Protein AF-E1ZKH2-F1 (afdb_monomer_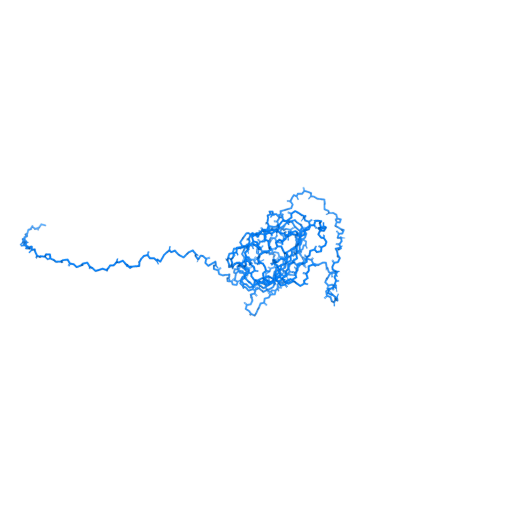lite)

pLDDT: mean 78.08, std 20.86, range [32.5, 98.69]

Radius of gyration: 28.59 Å; chains: 1; bounding box: 93×63×94 Å

Foldseek 3Di:
DDDDDDDDDDDDDDDDDDDDDDPDDPPPPPDPDPPPDFDDLVRQQVLLLVLLVLCCLLPVPLLVPWAQSDNPRPDGQCPTHQFHADPVRATATHAAADDDVVVVVVVVDDDDDDDDDPPPDDDPPDPDQRDARERDLSLQRRANHQYDAHADAGAHEYDLSQQDASGRNRHAYAHYHYAHYDDADHQHDQNHPQNHAEYHYHYVDLPHDDDLNCQLAQSRNVNHQYYEDEDDDLSNLAHHQRHAYYDPPPRPDDDDRRPSNVNRHNNHNYD

Organism: Chlorella variabilis (NCBI:txid554065)

Structure (mmCIF, N/CA/C/O backbone):
data_AF-E1ZKH2-F1
#
_entry.id   AF-E1ZKH2-F1
#
loop_
_atom_site.group_PDB
_atom_site.id
_atom_site.type_symbol
_atom_site.label_atom_id
_atom_site.label_alt_id
_atom_site.label_comp_id
_atom_site.label_asym_id
_atom_site.label_entity_id
_atom_site.label_seq_id
_atom_site.pdbx_PDB_ins_code
_atom_site.Cartn_x
_atom_site.Cartn_y
_atom_site.Cartn_z
_atom_site.occupancy
_atom_site.B_iso_or_equiv
_atom_site.auth_seq_id
_atom_site.auth_comp_id
_atom_site.auth_asym_id
_atom_site.auth_atom_id
_atom_site.pdbx_PDB_model_num
ATOM 1 N N . MET A 1 1 ? -38.130 39.704 -64.143 1.00 43.19 1 MET A N 1
ATOM 2 C CA . MET A 1 1 ? -39.319 40.563 -64.351 1.00 43.19 1 MET A CA 1
ATOM 3 C C . MET A 1 1 ? -40.575 39.700 -64.449 1.00 43.19 1 MET A C 1
ATOM 5 O O . MET A 1 1 ? -40.765 39.068 -65.475 1.00 43.19 1 MET A O 1
ATOM 9 N N . LYS A 1 2 ? -41.402 39.658 -63.398 1.00 40.09 2 LYS A N 1
ATOM 10 C CA . LYS A 1 2 ? -42.881 39.617 -63.435 1.00 40.09 2 LYS A CA 1
ATOM 11 C C . LYS A 1 2 ? -43.387 39.528 -61.992 1.00 40.09 2 LYS A C 1
ATOM 13 O O . LYS A 1 2 ? -42.845 38.777 -61.190 1.00 40.09 2 LYS A O 1
ATOM 18 N N . ARG A 1 3 ? -44.338 40.403 -61.668 1.00 44.44 3 ARG A N 1
ATOM 19 C CA . ARG A 1 3 ? -44.913 40.633 -60.339 1.00 44.44 3 ARG A CA 1
ATOM 20 C C . ARG A 1 3 ? -46.207 39.820 -60.137 1.00 44.44 3 ARG A C 1
ATOM 22 O O . ARG A 1 3 ? -46.893 39.576 -61.123 1.00 44.44 3 ARG A O 1
ATOM 29 N N . HIS A 1 4 ? -46.572 39.662 -58.852 1.00 44.41 4 HIS A N 1
ATOM 30 C CA . HIS A 1 4 ? -47.938 39.737 -58.267 1.00 44.41 4 HIS A CA 1
ATOM 31 C C . HIS A 1 4 ? -48.912 38.530 -58.422 1.00 44.41 4 HIS A C 1
ATOM 33 O O . HIS A 1 4 ? -48.715 37.717 -59.315 1.00 44.41 4 HIS A O 1
ATOM 39 N N . PRO A 1 5 ? -50.026 38.455 -57.641 1.00 64.56 5 PRO A N 1
ATOM 40 C CA . PRO A 1 5 ? -50.117 38.378 -56.163 1.00 64.56 5 PRO A CA 1
ATOM 41 C C . PRO A 1 5 ? -51.305 37.495 -55.648 1.00 64.56 5 PRO A C 1
ATOM 43 O O . PRO A 1 5 ? -52.148 37.060 -56.421 1.00 64.56 5 PRO A O 1
ATOM 46 N N . GLY A 1 6 ? -51.449 37.373 -54.318 1.00 43.22 6 GLY A N 1
ATOM 47 C CA . GLY A 1 6 ? -52.762 37.348 -53.632 1.00 43.22 6 GLY A CA 1
ATOM 48 C C . GLY A 1 6 ? -53.337 35.987 -53.207 1.00 43.22 6 GLY A C 1
ATOM 49 O O . GLY A 1 6 ? -53.580 35.125 -54.038 1.00 43.22 6 GLY A O 1
ATOM 50 N N . CYS A 1 7 ? -53.637 35.802 -51.914 1.00 51.53 7 CYS A N 1
ATOM 51 C CA . CYS A 1 7 ? -54.980 36.049 -51.364 1.00 51.53 7 CYS A CA 1
ATOM 52 C C . CYS A 1 7 ? -55.066 35.749 -49.854 1.00 51.53 7 CYS A C 1
ATOM 54 O O . CYS A 1 7 ? -54.396 34.868 -49.326 1.00 51.53 7 CYS A O 1
ATOM 56 N N . HIS A 1 8 ? -55.917 36.531 -49.191 1.00 51.75 8 HIS A N 1
ATOM 57 C CA . HIS A 1 8 ? -56.266 36.502 -47.772 1.00 51.75 8 HIS A CA 1
ATOM 58 C C . HIS A 1 8 ? -57.245 35.372 -47.413 1.00 51.75 8 HIS A C 1
ATOM 60 O O . HIS A 1 8 ? -58.033 34.944 -48.251 1.00 51.75 8 HIS A O 1
ATOM 66 N N . GLY A 1 9 ? -57.292 35.004 -46.128 1.00 49.31 9 GLY A N 1
ATOM 67 C CA . GLY A 1 9 ? -58.416 34.270 -45.541 1.00 49.31 9 GLY A CA 1
ATOM 68 C C . GLY A 1 9 ? -58.189 33.921 -44.072 1.00 49.31 9 GLY A C 1
ATOM 69 O O . GLY A 1 9 ? -57.533 32.934 -43.764 1.00 49.31 9 GLY A O 1
ATOM 70 N N . ALA A 1 10 ? -58.713 34.749 -43.171 1.00 46.94 10 ALA A N 1
ATOM 71 C CA . ALA A 1 10 ? -58.742 34.520 -41.730 1.00 46.94 10 ALA A CA 1
ATOM 72 C C . ALA A 1 10 ? -59.999 33.734 -41.327 1.00 46.94 10 ALA A C 1
ATOM 74 O O . ALA A 1 10 ? -61.068 34.031 -41.847 1.00 46.94 10 ALA A O 1
ATOM 75 N N . THR A 1 11 ? -59.899 32.848 -40.330 1.00 53.34 11 THR A N 1
ATOM 76 C CA . THR A 1 11 ? -61.012 32.549 -39.407 1.00 53.34 11 THR A CA 1
ATOM 77 C C . THR A 1 11 ? -60.491 31.964 -38.097 1.00 53.34 11 THR A C 1
ATOM 79 O O . THR A 1 11 ? -59.508 31.230 -38.070 1.00 53.34 11 THR A O 1
ATOM 82 N N . ALA A 1 12 ? -61.150 32.366 -37.015 1.00 44.97 12 ALA A N 1
ATOM 83 C CA . ALA A 1 12 ? -60.770 32.198 -35.622 1.00 44.97 12 ALA A CA 1
ATOM 84 C C . ALA A 1 12 ? -61.555 31.078 -34.910 1.00 44.97 12 ALA A C 1
ATOM 86 O O . ALA A 1 12 ? -62.544 30.579 -35.438 1.00 44.97 12 ALA A O 1
ATOM 87 N N . ALA A 1 13 ? -61.163 30.854 -33.645 1.00 41.59 13 ALA A N 1
ATOM 88 C CA . ALA A 1 13 ? -61.844 30.109 -32.573 1.00 41.59 13 ALA A CA 1
ATOM 89 C C . ALA A 1 13 ? -61.698 28.573 -32.668 1.00 41.59 13 ALA A C 1
ATOM 91 O O . ALA A 1 13 ? -61.756 28.006 -33.744 1.00 41.59 13 ALA A O 1
ATOM 92 N N . THR A 1 14 ? -61.410 27.818 -31.605 1.00 47.41 14 THR A N 1
ATOM 93 C CA . THR A 1 14 ? -61.917 27.870 -30.221 1.00 47.41 14 THR A CA 1
ATOM 94 C C . THR A 1 14 ? -60.942 27.199 -29.233 1.00 47.41 14 THR A C 1
ATOM 96 O O . THR A 1 14 ? -60.269 26.229 -29.566 1.00 47.41 14 THR A O 1
ATOM 99 N N . ARG A 1 15 ? -60.909 27.704 -27.991 1.00 48.19 15 ARG A N 1
ATOM 100 C CA . ARG A 1 15 ? -60.213 27.151 -26.809 1.00 48.19 15 ARG A CA 1
ATOM 101 C C . ARG A 1 15 ? -60.904 25.889 -26.274 1.00 48.19 15 ARG A C 1
ATOM 103 O O . ARG A 1 15 ? -62.120 25.944 -26.162 1.00 48.19 15 ARG A O 1
ATOM 110 N N . VAL A 1 16 ? -60.145 24.905 -25.767 1.00 50.31 16 VAL A N 1
ATOM 111 C CA . VAL A 1 16 ? -60.399 24.166 -24.498 1.00 50.31 16 VAL A CA 1
ATOM 112 C C . VAL A 1 16 ? -59.044 23.647 -23.954 1.00 50.31 16 VAL A C 1
ATOM 114 O O . VAL A 1 16 ? -58.229 23.189 -24.754 1.00 50.31 16 VAL A O 1
ATOM 117 N N . PRO A 1 17 ? -58.762 23.744 -22.637 1.00 54.84 17 PRO A N 1
ATOM 118 C CA . PRO A 1 17 ? -57.483 23.366 -22.035 1.00 54.84 17 PRO A CA 1
ATOM 119 C C . PRO A 1 17 ? -57.446 21.886 -21.626 1.00 54.84 17 PRO A C 1
ATOM 121 O O . PRO A 1 17 ? -58.452 21.329 -21.195 1.00 54.84 17 PRO A O 1
ATOM 124 N N . ALA A 1 18 ? -56.264 21.272 -21.668 1.00 47.31 18 ALA A N 1
ATOM 125 C CA . ALA A 1 18 ? -55.993 20.023 -20.962 1.00 47.31 18 ALA A CA 1
ATOM 126 C C . ALA A 1 18 ? -54.555 20.046 -20.438 1.00 47.31 18 ALA A C 1
ATOM 128 O O . ALA A 1 18 ? -53.587 19.879 -21.176 1.00 47.31 18 ALA A O 1
ATOM 129 N N . ALA A 1 19 ? -54.439 20.308 -19.140 1.00 49.09 19 ALA A N 1
ATOM 130 C CA . ALA A 1 19 ? -53.238 20.080 -18.365 1.00 49.09 19 ALA A CA 1
ATOM 131 C C . ALA A 1 19 ? -53.042 18.571 -18.193 1.00 49.09 19 ALA A C 1
ATOM 133 O O . ALA A 1 19 ? -53.792 17.969 -17.436 1.00 49.09 19 ALA A O 1
ATOM 134 N N . VAL A 1 20 ? -52.047 17.969 -18.848 1.00 46.06 20 VAL A N 1
ATOM 135 C CA . VAL A 1 20 ? -51.502 16.660 -18.455 1.00 46.06 20 VAL A CA 1
ATOM 136 C C . VAL A 1 20 ? -50.030 16.575 -18.870 1.00 46.06 20 VAL A C 1
ATOM 138 O O . VAL A 1 20 ? -49.710 16.550 -20.050 1.00 46.06 20 VAL A O 1
ATOM 141 N N . GLY A 1 21 ? -49.154 16.503 -17.865 1.00 47.44 21 GLY A N 1
ATOM 142 C CA . GLY A 1 21 ? -47.979 15.627 -17.855 1.00 47.44 21 GLY A CA 1
ATOM 143 C C . GLY A 1 21 ? -46.830 15.903 -18.827 1.00 47.44 21 GLY A C 1
ATOM 144 O O . GLY A 1 21 ? -46.770 15.307 -19.892 1.00 47.44 21 GLY A O 1
ATOM 145 N N . MET A 1 22 ? -45.814 16.640 -18.367 1.00 45.91 22 MET A N 1
ATOM 146 C CA . MET A 1 22 ? -44.413 16.297 -18.662 1.00 45.91 22 MET A CA 1
ATOM 147 C C . MET A 1 22 ? -43.464 16.935 -17.634 1.00 45.91 22 MET A C 1
ATOM 149 O O . MET A 1 22 ? -42.650 17.800 -17.932 1.00 45.91 22 MET A O 1
ATOM 153 N N . VAL A 1 23 ? -43.579 16.496 -16.379 1.00 51.66 23 VAL A N 1
ATOM 154 C CA . VAL A 1 23 ? -42.453 16.532 -15.436 1.00 51.66 23 VAL A CA 1
ATOM 155 C C . VAL A 1 23 ? -41.879 15.123 -15.445 1.00 51.66 23 VAL A C 1
ATOM 157 O O . VAL A 1 23 ? -42.301 14.268 -14.673 1.00 51.66 23 VAL A O 1
ATOM 160 N N . ALA A 1 24 ? -41.002 14.836 -16.403 1.00 45.56 24 ALA A N 1
ATOM 161 C CA . ALA A 1 24 ? -40.324 13.552 -16.482 1.00 45.56 24 ALA A CA 1
ATOM 162 C C . ALA A 1 24 ? -38.973 13.718 -17.192 1.00 45.56 24 ALA A C 1
ATOM 164 O O . ALA A 1 24 ? -38.914 14.142 -18.340 1.00 45.56 24 ALA A O 1
ATOM 165 N N . PHE A 1 25 ? -37.915 13.337 -16.475 1.00 47.09 25 PHE A N 1
ATOM 166 C CA . PHE A 1 25 ? -36.555 13.074 -16.954 1.00 47.09 25 PHE A CA 1
ATOM 167 C C . PHE A 1 25 ? -35.679 14.261 -17.377 1.00 47.09 25 PHE A C 1
ATOM 169 O O . PHE A 1 25 ? -35.285 14.408 -18.527 1.00 47.09 25 PHE A O 1
ATOM 176 N N . LEU A 1 26 ? -35.206 15.004 -16.373 1.00 44.59 26 LEU A N 1
ATOM 177 C CA . LEU A 1 26 ? -33.865 15.605 -16.399 1.00 44.59 26 LEU A CA 1
ATOM 178 C C . LEU A 1 26 ? -33.179 15.393 -15.036 1.00 44.59 26 LEU A C 1
ATOM 180 O O . LEU A 1 26 ? -32.789 16.319 -14.338 1.00 44.59 26 LEU A O 1
ATOM 184 N N . LEU A 1 27 ? -33.078 14.118 -14.645 1.00 46.41 27 LEU A N 1
ATOM 185 C CA . LEU A 1 27 ? -32.294 13.620 -13.507 1.00 46.41 27 LEU A CA 1
ATOM 186 C C . LEU A 1 27 ? -31.370 12.498 -14.003 1.00 46.41 27 LEU A C 1
ATOM 188 O O . LEU A 1 27 ? -31.529 11.332 -13.659 1.00 46.41 27 LEU A O 1
ATOM 192 N N . LEU A 1 28 ? -30.433 12.840 -14.887 1.00 48.91 28 LEU A N 1
ATOM 193 C CA . LEU A 1 28 ? -29.407 11.903 -15.357 1.00 48.91 28 LEU A CA 1
ATOM 194 C C . LEU A 1 28 ? -28.115 12.645 -15.721 1.00 48.91 28 LEU A C 1
ATOM 196 O O . LEU A 1 28 ? -27.610 12.551 -16.830 1.00 48.91 28 LEU A O 1
ATOM 200 N N . ALA A 1 29 ? -27.592 13.422 -14.771 1.00 47.22 29 ALA A N 1
ATOM 201 C CA . ALA A 1 29 ? -26.215 13.922 -14.816 1.00 47.22 29 ALA A CA 1
ATOM 202 C C . ALA A 1 29 ? -25.700 14.302 -13.414 1.00 47.22 29 ALA A C 1
ATOM 204 O O . ALA A 1 29 ? -25.112 15.357 -13.218 1.00 47.22 29 ALA A O 1
ATOM 205 N N . LEU A 1 30 ? -25.932 13.442 -12.420 1.00 45.53 30 LEU A N 1
ATOM 206 C CA . LEU A 1 30 ? -25.216 13.469 -11.140 1.00 45.53 30 LEU A CA 1
ATOM 207 C C . LEU A 1 30 ? -24.808 12.036 -10.790 1.00 45.53 30 LEU A C 1
ATOM 209 O O . LEU A 1 30 ? -25.302 11.439 -9.841 1.00 45.53 30 LEU A O 1
ATOM 213 N N . LEU A 1 31 ? -23.914 11.465 -11.596 1.00 42.66 31 LEU A N 1
ATOM 214 C CA . LEU A 1 31 ? -23.075 10.360 -11.146 1.00 42.66 31 LEU A CA 1
ATOM 215 C C . LEU A 1 31 ? -21.717 10.960 -10.759 1.00 42.66 31 LEU A C 1
ATOM 217 O O . LEU A 1 31 ? -20.874 11.146 -11.638 1.00 42.66 31 LEU A O 1
ATOM 221 N N . PRO A 1 32 ? -21.452 11.271 -9.476 1.00 45.12 32 PRO A N 1
ATOM 222 C CA . PRO A 1 32 ? -20.084 11.347 -8.993 1.00 45.12 32 PRO A CA 1
ATOM 223 C C . PRO A 1 32 ? -19.563 9.909 -8.931 1.00 45.12 32 PRO A C 1
ATOM 225 O O . PRO A 1 32 ? -19.600 9.236 -7.909 1.00 45.12 32 PRO A O 1
ATOM 228 N N . GLY A 1 33 ? -19.163 9.410 -10.090 1.00 43.06 33 GLY A N 1
ATOM 229 C CA . GLY A 1 33 ? -18.666 8.063 -10.276 1.00 43.06 33 GLY A CA 1
ATOM 230 C C . GLY A 1 33 ? -17.640 8.083 -11.385 1.00 43.06 33 GLY A C 1
ATOM 231 O O . GLY A 1 33 ? -17.823 7.436 -12.409 1.00 43.06 33 GLY A O 1
ATOM 232 N N . THR A 1 34 ? -16.553 8.837 -11.209 1.00 47.22 34 THR A N 1
ATOM 233 C CA . THR A 1 34 ? -15.319 8.512 -11.923 1.00 47.22 34 THR A CA 1
ATOM 234 C C . THR A 1 34 ? -14.835 7.177 -11.368 1.00 47.22 34 THR A C 1
ATOM 236 O O . THR A 1 34 ? -13.952 7.124 -10.515 1.00 47.22 34 THR A O 1
ATOM 239 N N . SER A 1 35 ? -15.455 6.083 -11.813 1.00 49.41 35 SER A N 1
ATOM 240 C CA . SER A 1 35 ? -14.850 4.763 -11.785 1.00 49.41 35 SER A CA 1
ATOM 241 C C . SER A 1 35 ? -13.544 4.913 -12.551 1.00 49.41 35 SER A C 1
ATOM 243 O O . SER A 1 35 ? -13.546 4.992 -13.779 1.00 49.41 35 SER A O 1
ATOM 245 N N . GLY A 1 36 ? -12.440 5.097 -11.826 1.00 59.00 36 GLY A N 1
ATOM 246 C CA . GLY A 1 36 ? -11.125 5.214 -12.430 1.00 59.00 36 GLY A CA 1
ATOM 247 C C . GLY A 1 36 ? -10.922 3.993 -13.312 1.00 59.00 36 GLY A C 1
ATOM 248 O O . GLY A 1 36 ? -10.908 2.874 -12.807 1.00 59.00 36 GLY A O 1
ATOM 249 N N . ALA A 1 37 ? -10.851 4.196 -14.629 1.00 72.88 37 ALA A N 1
ATOM 250 C CA . ALA A 1 37 ? -10.740 3.096 -15.577 1.00 72.88 37 ALA A CA 1
ATOM 251 C C . ALA A 1 37 ? -9.586 2.171 -15.153 1.00 72.88 37 ALA A C 1
ATOM 253 O O . ALA A 1 37 ? -8.502 2.644 -14.807 1.00 72.88 37 ALA A O 1
ATOM 254 N N . TYR A 1 38 ? -9.804 0.860 -15.126 1.00 81.44 38 TYR A N 1
ATOM 255 C CA . TYR A 1 38 ? -8.748 -0.086 -14.761 1.00 81.44 38 TYR A CA 1
ATOM 256 C C . TYR A 1 38 ? -7.605 -0.063 -15.780 1.00 81.44 38 TYR A C 1
ATOM 258 O O . TYR A 1 38 ? -7.794 0.330 -16.933 1.00 81.44 38 TYR A O 1
ATOM 266 N N . LEU A 1 39 ? -6.413 -0.491 -15.360 1.00 89.00 39 LEU A N 1
ATOM 267 C CA . LEU A 1 39 ? -5.260 -0.538 -16.253 1.00 89.00 39 LEU A CA 1
ATOM 268 C C . LEU A 1 39 ? -5.359 -1.722 -17.232 1.00 89.00 39 LEU A C 1
ATOM 270 O O . LEU A 1 39 ? -5.613 -2.874 -16.870 1.00 89.00 39 LEU A O 1
ATOM 274 N N . THR A 1 40 ? -5.119 -1.439 -18.507 1.00 94.31 40 THR A N 1
ATOM 275 C CA . THR A 1 40 ? -4.801 -2.449 -19.526 1.00 94.31 40 THR A CA 1
ATOM 276 C C . THR A 1 40 ? -3.418 -3.059 -19.266 1.00 94.31 40 THR A C 1
ATOM 278 O O . THR A 1 40 ? -2.643 -2.523 -18.481 1.00 94.31 40 THR A O 1
ATOM 281 N N . LEU A 1 41 ? -3.075 -4.169 -19.932 1.00 94.38 41 LEU A N 1
ATOM 282 C CA . LEU A 1 41 ? -1.773 -4.831 -19.733 1.00 94.38 41 LEU A CA 1
ATOM 283 C C . LEU A 1 41 ? -0.606 -3.904 -20.107 1.00 94.38 41 LEU A C 1
ATOM 285 O O . LEU A 1 41 ? 0.386 -3.818 -19.392 1.00 94.38 41 LEU A O 1
ATOM 289 N N . ALA A 1 42 ? -0.762 -3.150 -21.199 1.00 95.44 42 ALA A N 1
ATOM 290 C CA . ALA A 1 42 ? 0.218 -2.156 -21.624 1.00 95.44 42 ALA A CA 1
ATOM 291 C C . ALA A 1 42 ? 0.372 -1.022 -20.598 1.00 95.44 42 ALA A C 1
ATOM 293 O O . ALA A 1 42 ? 1.484 -0.567 -20.341 1.00 95.44 42 ALA A O 1
ATOM 294 N N . GLN A 1 43 ? -0.730 -0.586 -19.981 1.00 96.44 43 GLN A N 1
ATOM 295 C CA . GLN A 1 43 ? -0.685 0.430 -18.932 1.00 96.44 43 GLN A CA 1
ATOM 296 C C . GLN A 1 43 ? -0.044 -0.106 -17.647 1.00 96.44 43 GLN A C 1
ATOM 298 O O . GLN A 1 43 ? 0.794 0.585 -17.084 1.00 96.44 43 GLN A O 1
ATOM 303 N N . GLU A 1 44 ? -0.361 -1.329 -17.207 1.00 96.50 44 GLU A N 1
ATOM 304 C CA . GLU A 1 44 ? 0.324 -1.968 -16.070 1.00 96.50 44 GLU A CA 1
ATOM 305 C C . GLU A 1 44 ? 1.832 -2.073 -16.328 1.00 96.50 44 GLU A C 1
ATOM 307 O O . GLU A 1 44 ? 2.637 -1.723 -15.465 1.00 96.50 44 GLU A O 1
ATOM 312 N N . ALA A 1 45 ? 2.229 -2.457 -17.545 1.00 96.62 45 ALA A N 1
ATOM 313 C CA . ALA A 1 45 ? 3.635 -2.492 -17.919 1.00 96.62 45 ALA A CA 1
ATOM 314 C C . ALA A 1 45 ? 4.292 -1.106 -17.887 1.00 96.62 45 ALA A C 1
ATOM 316 O O . ALA A 1 45 ? 5.407 -0.973 -17.385 1.00 96.62 45 ALA A O 1
ATOM 317 N N . ALA A 1 46 ? 3.598 -0.061 -18.345 1.00 97.06 46 ALA A N 1
ATOM 318 C CA . ALA A 1 46 ? 4.089 1.312 -18.255 1.00 97.06 46 ALA A CA 1
ATOM 319 C C . ALA A 1 46 ? 4.277 1.769 -16.796 1.00 97.06 46 ALA A C 1
ATOM 321 O O . ALA A 1 46 ? 5.290 2.396 -16.485 1.00 97.06 46 ALA A O 1
ATOM 322 N N . VAL A 1 47 ? 3.359 1.406 -15.890 1.00 97.50 47 VAL A N 1
ATOM 323 C CA . VAL A 1 47 ? 3.490 1.681 -14.447 1.00 97.50 47 VAL A CA 1
ATOM 324 C C . VAL A 1 47 ? 4.729 1.000 -13.873 1.00 97.50 47 VAL A C 1
ATOM 326 O O . VAL A 1 47 ? 5.498 1.633 -13.151 1.00 97.50 47 VAL A O 1
ATOM 329 N N . MET A 1 48 ? 4.977 -0.256 -14.240 1.00 97.38 48 MET A N 1
ATOM 330 C CA . MET A 1 48 ? 6.169 -0.981 -13.799 1.00 97.38 48 MET A CA 1
ATOM 331 C C . MET A 1 48 ? 7.463 -0.394 -14.362 1.00 97.38 48 MET A C 1
ATOM 333 O O . MET A 1 48 ? 8.446 -0.272 -13.637 1.00 97.38 48 MET A O 1
ATOM 337 N N . ILE A 1 49 ? 7.477 0.019 -15.632 1.00 96.44 49 ILE A N 1
ATOM 338 C CA . ILE A 1 49 ? 8.635 0.690 -16.245 1.00 96.44 49 ILE A CA 1
ATOM 339 C C . ILE A 1 49 ? 8.920 2.016 -15.538 1.00 96.44 49 ILE A C 1
ATOM 341 O O . ILE A 1 49 ? 10.082 2.312 -15.251 1.00 96.44 49 ILE A O 1
ATOM 345 N N . LYS A 1 50 ? 7.875 2.780 -15.201 1.00 96.19 50 LYS A N 1
ATOM 346 C CA . LYS A 1 50 ? 8.002 4.000 -14.401 1.00 96.19 50 LYS A CA 1
ATOM 347 C C . LYS A 1 50 ? 8.581 3.693 -13.019 1.00 96.19 50 LYS A C 1
ATOM 349 O O . LYS A 1 50 ? 9.574 4.303 -12.642 1.00 96.19 50 LYS A O 1
ATOM 354 N N . LEU A 1 51 ? 8.032 2.706 -12.306 1.00 95.62 51 LEU A N 1
ATOM 355 C CA . LEU A 1 51 ? 8.546 2.280 -11.001 1.00 95.62 51 LEU A CA 1
ATOM 356 C C . LEU A 1 51 ? 10.026 1.886 -11.075 1.00 95.62 51 LEU A C 1
ATOM 358 O O . LEU A 1 51 ? 10.821 2.304 -10.241 1.00 95.62 51 LEU A O 1
ATOM 362 N N . ARG A 1 52 ? 10.413 1.116 -12.094 1.00 94.88 52 ARG A N 1
ATOM 363 C CA . ARG A 1 52 ? 11.803 0.726 -12.346 1.00 94.88 52 ARG A CA 1
ATOM 364 C C . ARG A 1 52 ? 12.714 1.939 -12.537 1.00 94.88 52 ARG A C 1
ATOM 366 O O . ARG A 1 52 ? 13.812 1.965 -11.985 1.00 94.88 52 ARG A O 1
ATOM 373 N N . HIS A 1 53 ? 12.267 2.940 -13.295 1.00 93.75 53 HIS A N 1
ATOM 374 C CA . HIS A 1 53 ? 13.009 4.185 -13.488 1.00 93.75 53 HIS A CA 1
ATOM 375 C C . HIS A 1 53 ? 13.161 4.967 -12.175 1.00 93.75 53 HIS A C 1
ATOM 377 O O . HIS A 1 53 ? 14.276 5.352 -11.824 1.00 93.75 53 HIS A O 1
ATOM 383 N N . ASP A 1 54 ? 12.072 5.120 -11.420 1.00 92.56 54 ASP A N 1
ATOM 384 C CA . ASP A 1 54 ? 12.057 5.820 -10.132 1.00 92.56 54 ASP A CA 1
ATOM 385 C C . ASP A 1 54 ? 12.996 5.126 -9.119 1.00 92.56 54 ASP A C 1
ATOM 387 O O . ASP A 1 54 ? 13.806 5.781 -8.458 1.00 92.56 54 ASP A O 1
ATOM 391 N N . LEU A 1 55 ? 12.974 3.788 -9.061 1.00 91.00 55 LEU A N 1
ATOM 392 C CA . LEU A 1 55 ? 13.885 2.982 -8.238 1.00 91.00 55 LEU A CA 1
ATOM 393 C C . LEU A 1 55 ? 15.342 3.138 -8.656 1.00 91.00 55 LEU A C 1
ATOM 395 O O . LEU A 1 55 ? 16.206 3.304 -7.798 1.00 91.00 55 LEU A O 1
ATOM 399 N N . HIS A 1 56 ? 15.627 3.087 -9.958 1.00 90.69 56 HIS A N 1
ATOM 400 C CA . HIS A 1 56 ? 16.983 3.270 -10.459 1.00 90.69 56 HIS A CA 1
ATOM 401 C C . HIS A 1 56 ? 17.514 4.667 -10.136 1.00 90.69 56 HIS A C 1
ATOM 403 O O . HIS A 1 56 ? 18.667 4.794 -9.739 1.00 90.69 56 HIS A O 1
ATOM 409 N N . SER A 1 57 ? 16.673 5.700 -10.246 1.00 89.88 57 SER A N 1
ATOM 410 C CA . SER A 1 57 ? 17.045 7.069 -9.891 1.00 89.88 57 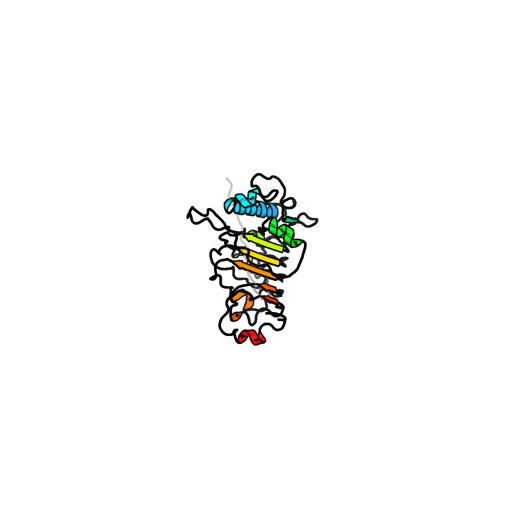SER A CA 1
ATOM 411 C C . SER A 1 57 ? 17.315 7.231 -8.394 1.00 89.88 57 SER A C 1
ATOM 413 O O . SER A 1 57 ? 18.226 7.966 -8.023 1.00 89.88 57 SER A O 1
ATOM 415 N N . ALA A 1 58 ? 16.531 6.579 -7.532 1.00 87.88 58 ALA A N 1
ATOM 416 C CA . ALA A 1 58 ? 16.690 6.694 -6.083 1.00 87.88 58 ALA A CA 1
ATOM 417 C C . ALA A 1 58 ? 17.814 5.802 -5.528 1.00 87.88 58 ALA A C 1
ATOM 419 O O . ALA A 1 58 ? 18.466 6.174 -4.552 1.00 87.88 58 ALA A O 1
ATOM 420 N N . GLN A 1 59 ? 18.025 4.616 -6.112 1.00 86.75 59 GLN A N 1
ATOM 421 C CA . GLN A 1 59 ? 18.999 3.605 -5.680 1.00 86.75 59 GLN A CA 1
ATOM 422 C C . GLN A 1 59 ? 19.585 2.832 -6.880 1.00 86.75 59 GLN A C 1
ATOM 424 O O . GLN A 1 59 ? 19.227 1.672 -7.125 1.00 86.75 59 GLN A O 1
ATOM 429 N N . PRO A 1 60 ? 20.552 3.421 -7.609 1.00 86.31 60 PRO A N 1
ATOM 430 C CA . PRO A 1 60 ? 21.141 2.793 -8.792 1.00 86.31 60 PRO A CA 1
ATOM 431 C C . PRO A 1 60 ? 21.797 1.442 -8.487 1.00 86.31 60 PRO A C 1
ATOM 433 O O . PRO A 1 60 ? 21.632 0.485 -9.244 1.00 86.31 60 PRO A O 1
ATOM 436 N N . ALA A 1 61 ? 22.501 1.348 -7.353 1.00 85.00 61 ALA A N 1
ATOM 437 C CA . ALA A 1 61 ? 23.197 0.133 -6.932 1.00 85.00 61 ALA A CA 1
ATOM 438 C C . ALA A 1 61 ? 22.234 -1.042 -6.706 1.00 85.00 61 ALA A C 1
ATOM 440 O O . ALA A 1 61 ? 22.571 -2.178 -7.028 1.00 85.00 61 ALA A O 1
ATOM 441 N N . LEU A 1 62 ? 21.028 -0.774 -6.195 1.00 78.81 62 LEU A N 1
ATOM 442 C CA . LEU A 1 62 ? 19.996 -1.793 -6.032 1.00 78.81 62 LEU A CA 1
ATOM 443 C C . LEU A 1 62 ? 19.461 -2.254 -7.388 1.00 78.81 62 LEU A C 1
ATOM 445 O O . LEU A 1 62 ? 19.469 -3.447 -7.691 1.00 78.81 62 LEU A O 1
ATOM 449 N N . ALA A 1 63 ? 19.022 -1.301 -8.212 1.00 81.81 63 ALA A N 1
ATOM 450 C CA . ALA A 1 63 ? 18.419 -1.586 -9.511 1.00 81.81 63 ALA A CA 1
ATOM 451 C C . ALA A 1 63 ? 19.372 -2.352 -10.448 1.00 81.81 63 ALA A C 1
ATOM 453 O O . ALA A 1 63 ? 18.928 -3.076 -11.334 1.00 81.81 63 ALA A O 1
ATOM 454 N N . GLN A 1 64 ? 20.689 -2.228 -10.249 1.00 85.69 64 GLN A N 1
ATOM 455 C CA . GLN A 1 64 ? 21.691 -2.991 -10.994 1.00 85.69 64 GLN A CA 1
ATOM 456 C C . GLN A 1 64 ? 21.813 -4.463 -10.572 1.00 85.69 64 GLN A C 1
ATOM 458 O O . GLN A 1 64 ? 22.245 -5.271 -11.405 1.00 85.69 64 GLN A O 1
ATOM 463 N N . LYS A 1 65 ? 21.472 -4.798 -9.317 1.00 87.25 65 LYS A N 1
ATOM 464 C CA . LYS A 1 65 ? 21.570 -6.161 -8.764 1.00 87.25 65 LYS A CA 1
ATOM 465 C C . LYS A 1 65 ? 20.325 -7.008 -9.005 1.00 87.25 65 LYS A C 1
ATOM 467 O O . LYS A 1 65 ? 20.450 -8.225 -9.028 1.00 87.25 65 LYS A O 1
ATOM 472 N N . LEU A 1 66 ? 19.165 -6.381 -9.183 1.00 87.38 66 LEU A N 1
ATOM 473 C CA . LEU A 1 66 ? 17.921 -7.087 -9.475 1.00 87.38 66 LEU A CA 1
ATOM 474 C C . LEU A 1 66 ? 17.840 -7.452 -10.967 1.00 87.38 66 LEU A C 1
ATOM 476 O O . LEU A 1 66 ? 18.052 -6.601 -11.839 1.00 87.38 66 LEU A O 1
ATOM 480 N N . VAL A 1 67 ? 17.526 -8.715 -11.268 1.00 91.50 67 VAL A N 1
ATOM 481 C CA . VAL A 1 67 ? 17.428 -9.206 -12.654 1.00 91.50 67 VAL A CA 1
ATOM 482 C C . VAL A 1 67 ? 16.286 -8.493 -13.385 1.00 91.50 67 VAL A C 1
ATOM 484 O O . VAL A 1 67 ? 15.161 -8.441 -12.896 1.00 91.50 67 VAL A O 1
ATOM 487 N N . ASP A 1 68 ? 16.596 -7.919 -14.551 1.00 92.88 68 ASP A N 1
ATOM 488 C CA . ASP A 1 68 ? 15.675 -7.168 -15.426 1.00 92.88 68 ASP A CA 1
ATOM 489 C C . ASP A 1 68 ? 15.085 -5.849 -14.884 1.00 92.88 68 ASP A C 1
ATOM 491 O O . ASP A 1 68 ? 14.290 -5.178 -15.551 1.00 92.88 68 ASP A O 1
ATOM 495 N N . TRP A 1 69 ? 15.598 -5.361 -13.752 1.00 93.25 69 TRP A N 1
ATOM 496 C CA . TRP A 1 69 ? 15.276 -4.033 -13.206 1.00 93.25 69 TRP A CA 1
ATOM 497 C C . TRP A 1 69 ? 16.159 -2.899 -13.742 1.00 93.25 69 TRP A C 1
ATOM 499 O O . TRP A 1 69 ? 16.029 -1.744 -13.333 1.00 93.25 69 TRP A O 1
ATOM 509 N N . ARG A 1 70 ? 17.042 -3.180 -14.702 1.00 90.25 70 ARG A N 1
ATOM 510 C CA . ARG A 1 70 ? 17.853 -2.136 -15.338 1.00 90.25 70 ARG A CA 1
ATOM 511 C C . ARG A 1 70 ? 16.999 -1.303 -16.302 1.00 90.25 70 ARG A C 1
ATOM 513 O O . ARG A 1 70 ? 16.169 -1.875 -17.010 1.00 90.25 70 ARG A O 1
ATOM 520 N N . PRO A 1 71 ? 17.223 0.022 -16.411 1.00 90.25 71 PRO A N 1
ATOM 521 C CA . PRO A 1 71 ? 16.447 0.879 -17.312 1.00 90.25 71 PRO A CA 1
ATOM 522 C C . PRO A 1 71 ? 16.458 0.428 -18.777 1.00 90.25 71 PRO A C 1
ATOM 524 O O . PRO A 1 71 ? 15.484 0.647 -19.490 1.00 90.25 71 PRO A O 1
ATOM 527 N N . ASN A 1 72 ? 17.542 -0.218 -19.213 1.00 89.75 72 ASN A N 1
ATOM 528 C CA . ASN A 1 72 ? 17.726 -0.718 -20.573 1.00 89.75 72 ASN A CA 1
ATOM 529 C C . ASN A 1 72 ? 17.216 -2.154 -20.796 1.00 89.75 72 ASN A C 1
ATOM 531 O O . ASN A 1 72 ? 17.342 -2.654 -21.911 1.00 89.75 72 ASN A O 1
ATOM 535 N N . SER A 1 73 ? 16.667 -2.830 -19.777 1.00 91.69 73 SER A N 1
ATOM 536 C CA . SER A 1 73 ? 16.084 -4.158 -19.982 1.00 91.69 73 SER A CA 1
ATOM 537 C C . SER A 1 73 ? 14.802 -4.050 -20.810 1.00 91.69 73 SER A C 1
ATOM 539 O O . SER A 1 73 ? 13.897 -3.262 -20.499 1.00 91.69 73 SER A O 1
ATOM 541 N N . THR A 1 74 ? 14.739 -4.873 -21.856 1.00 94.06 74 THR A N 1
ATOM 542 C CA . THR A 1 74 ? 13.590 -5.050 -22.752 1.00 94.06 74 THR A CA 1
ATOM 543 C C . THR A 1 74 ? 12.629 -6.136 -22.269 1.00 94.06 74 THR A C 1
ATOM 545 O O . THR A 1 74 ? 11.595 -6.353 -22.900 1.00 94.06 74 THR A O 1
ATOM 548 N N . ALA A 1 75 ? 12.948 -6.817 -21.162 1.00 95.12 75 ALA A N 1
ATOM 549 C CA . ALA A 1 75 ? 12.086 -7.838 -20.593 1.00 95.12 75 ALA A CA 1
ATOM 550 C C . ALA A 1 75 ? 10.739 -7.239 -20.171 1.00 95.12 75 ALA A C 1
ATOM 552 O O . ALA A 1 75 ? 10.666 -6.138 -19.613 1.00 95.12 75 ALA A O 1
ATOM 553 N N . VAL A 1 76 ? 9.666 -7.992 -20.403 1.00 95.38 76 VAL A N 1
ATOM 554 C CA . VAL A 1 76 ? 8.333 -7.650 -19.898 1.00 95.38 76 VAL A CA 1
ATOM 555 C C . VAL A 1 76 ? 8.287 -7.804 -18.370 1.00 95.38 76 VAL A C 1
ATOM 557 O O . VAL A 1 76 ? 8.984 -8.674 -17.847 1.00 95.38 76 VAL A O 1
ATOM 560 N N . PRO A 1 77 ? 7.459 -7.029 -17.640 1.00 97.00 77 PRO A N 1
ATOM 561 C CA . PRO A 1 77 ? 7.452 -7.025 -16.172 1.00 97.00 77 PRO A CA 1
ATOM 562 C C . PRO A 1 77 ? 7.322 -8.392 -15.502 1.00 97.00 77 PRO A C 1
ATOM 564 O O . PRO A 1 77 ? 7.950 -8.627 -14.480 1.00 97.00 77 PRO A O 1
ATOM 567 N N . CYS A 1 78 ? 6.561 -9.317 -16.088 1.00 96.81 78 CYS A N 1
ATOM 568 C CA . CYS A 1 78 ? 6.397 -10.668 -15.542 1.00 96.81 78 CYS A CA 1
ATOM 569 C C . CYS A 1 78 ? 7.672 -11.528 -15.581 1.00 96.81 78 CYS A C 1
ATOM 571 O O . CYS A 1 78 ? 7.691 -12.598 -14.983 1.00 96.81 78 CYS A O 1
ATOM 573 N N . GLY A 1 79 ? 8.712 -11.096 -16.299 1.00 95.00 79 GLY A N 1
ATOM 574 C CA . GLY A 1 79 ? 10.034 -11.724 -16.281 1.00 95.00 79 GLY A CA 1
ATOM 575 C C . GLY A 1 79 ? 10.996 -11.105 -15.266 1.00 95.00 79 GLY A C 1
ATOM 576 O O . GLY A 1 79 ? 12.108 -11.600 -15.123 1.00 95.00 79 GLY A O 1
ATOM 577 N N . TRP A 1 80 ? 10.609 -10.022 -14.585 1.00 95.69 80 TRP A N 1
ATOM 578 C CA . TRP A 1 80 ? 11.500 -9.317 -13.666 1.00 95.69 80 TRP A CA 1
ATOM 579 C C . TRP A 1 80 ? 11.631 -10.060 -12.339 1.00 95.69 80 TRP A C 1
ATOM 581 O O . TRP A 1 80 ? 10.672 -10.660 -11.846 1.00 95.69 80 TRP A O 1
ATOM 591 N N . GLU A 1 81 ? 12.810 -9.981 -11.714 1.00 93.38 81 GLU A N 1
ATOM 592 C CA . GLU A 1 81 ? 13.004 -10.553 -10.379 1.00 93.38 81 GLU A CA 1
ATOM 593 C C . GLU A 1 81 ? 11.977 -9.959 -9.404 1.00 93.38 81 GLU A C 1
ATOM 595 O O . GLU A 1 81 ? 11.724 -8.756 -9.418 1.00 93.38 81 GLU A O 1
ATOM 600 N N . MET A 1 82 ? 11.402 -10.786 -8.532 1.00 93.00 82 MET A N 1
ATOM 601 C CA . MET A 1 82 ? 10.429 -10.364 -7.514 1.00 93.00 82 MET A CA 1
ATOM 602 C C . MET A 1 82 ? 9.081 -9.829 -8.034 1.00 93.00 82 MET A C 1
ATOM 604 O O . MET A 1 82 ? 8.298 -9.276 -7.254 1.00 93.00 82 MET A O 1
ATOM 608 N N . VAL A 1 83 ? 8.785 -10.013 -9.321 1.00 97.00 83 VAL A N 1
ATOM 609 C CA . VAL A 1 83 ? 7.456 -9.788 -9.894 1.00 97.00 83 VAL A CA 1
ATOM 610 C C . VAL A 1 83 ? 6.821 -11.144 -10.177 1.00 97.00 83 VAL A C 1
ATOM 612 O O . VAL A 1 83 ? 7.422 -11.998 -10.821 1.00 97.00 83 VAL A O 1
ATOM 615 N N . VAL A 1 84 ? 5.597 -11.355 -9.696 1.00 98.00 84 VAL A N 1
ATOM 616 C CA . VAL A 1 84 ? 4.799 -12.543 -10.021 1.00 98.00 84 VAL A CA 1
ATOM 617 C C . VAL A 1 84 ? 3.568 -12.100 -10.782 1.00 98.00 84 VAL A C 1
ATOM 619 O O . VAL A 1 84 ? 2.912 -11.128 -10.397 1.00 98.00 84 VAL A O 1
ATOM 622 N N . CYS A 1 85 ? 3.255 -12.836 -11.842 1.00 98.19 85 CYS A N 1
ATOM 623 C CA . CYS A 1 85 ? 2.052 -12.633 -12.625 1.00 98.19 85 CYS A CA 1
ATOM 624 C C . CYS A 1 85 ? 1.140 -13.858 -12.601 1.00 98.19 85 CYS A C 1
ATOM 626 O O . CYS A 1 85 ? 1.597 -14.985 -12.404 1.00 98.19 85 CYS A O 1
ATOM 628 N N . ASP A 1 86 ? -0.148 -13.630 -12.837 1.00 97.56 86 ASP A N 1
ATOM 629 C CA . ASP A 1 86 ? -1.118 -14.682 -13.120 1.00 97.56 86 ASP A CA 1
ATOM 630 C C . ASP A 1 86 ? -0.975 -15.238 -14.555 1.00 97.56 86 ASP A C 1
ATOM 632 O O . ASP A 1 86 ? -0.111 -14.836 -15.342 1.00 97.56 86 ASP A O 1
ATOM 636 N N . THR A 1 87 ? -1.864 -16.163 -14.922 1.00 96.81 87 THR A N 1
ATOM 637 C CA . THR A 1 87 ? -1.909 -16.773 -16.263 1.00 96.81 87 THR A CA 1
ATOM 638 C C . THR A 1 87 ? -2.295 -15.794 -17.376 1.00 96.81 87 THR A C 1
ATOM 640 O O . THR A 1 87 ? -2.088 -16.090 -18.551 1.00 96.81 87 THR A O 1
ATOM 643 N N . GLN A 1 88 ? -2.834 -14.623 -17.030 1.00 96.69 88 GLN A N 1
ATOM 644 C CA . GLN A 1 88 ? -3.183 -13.533 -17.942 1.00 96.69 88 GLN A CA 1
ATOM 645 C C . GLN A 1 88 ? -2.083 -12.460 -18.010 1.00 96.69 88 GLN A C 1
ATOM 647 O O . GLN A 1 88 ? -2.316 -11.385 -18.572 1.00 96.69 88 GLN A O 1
ATOM 652 N N . LEU A 1 89 ? -0.897 -12.750 -17.457 1.00 96.81 89 LEU A N 1
ATOM 653 C CA . LEU A 1 89 ? 0.251 -11.846 -17.364 1.00 96.81 89 LEU A CA 1
ATOM 654 C C . LEU A 1 89 ? -0.029 -10.589 -16.527 1.00 96.81 89 LEU A C 1
ATOM 656 O O . LEU A 1 89 ? 0.583 -9.543 -16.736 1.00 96.81 89 LEU A O 1
ATOM 660 N N . ARG A 1 90 ? -0.960 -10.670 -15.576 1.00 97.56 90 ARG A N 1
ATOM 661 C CA . ARG A 1 90 ? -1.291 -9.583 -14.655 1.00 97.56 90 ARG A CA 1
ATOM 662 C C . ARG A 1 90 ? -0.481 -9.721 -13.394 1.00 97.56 90 ARG A C 1
ATOM 664 O O . ARG A 1 90 ? -0.405 -10.804 -12.832 1.00 97.56 90 ARG A O 1
ATOM 671 N N . ILE A 1 91 ? 0.098 -8.624 -12.939 1.00 98.25 91 ILE A N 1
ATOM 672 C CA . ILE A 1 91 ? 0.971 -8.632 -11.768 1.00 98.25 91 ILE A CA 1
ATOM 673 C C . ILE A 1 91 ? 0.121 -8.815 -10.513 1.00 98.25 91 ILE A C 1
ATOM 675 O O . ILE A 1 91 ? -0.722 -7.972 -10.203 1.00 98.25 91 ILE A O 1
ATOM 679 N N . THR A 1 92 ? 0.373 -9.906 -9.796 1.00 98.50 92 THR A N 1
ATOM 680 C CA . THR A 1 92 ? -0.331 -10.274 -8.562 1.00 98.50 92 THR A CA 1
ATOM 681 C C . THR A 1 92 ? 0.514 -10.059 -7.318 1.00 98.50 92 THR A C 1
ATOM 683 O O . THR A 1 92 ? -0.016 -9.741 -6.255 1.00 98.50 92 THR A O 1
ATOM 686 N N . ASN A 1 93 ? 1.838 -10.161 -7.434 1.00 98.44 93 ASN A N 1
ATOM 687 C CA . ASN A 1 93 ? 2.755 -9.923 -6.326 1.00 98.44 93 ASN A CA 1
ATOM 688 C C . ASN A 1 93 ? 3.961 -9.110 -6.796 1.00 98.44 93 ASN A C 1
ATOM 690 O O . ASN A 1 93 ? 4.587 -9.423 -7.810 1.00 98.44 93 ASN A O 1
ATOM 694 N N . LEU A 1 94 ? 4.285 -8.080 -6.023 1.00 97.38 94 LEU A N 1
ATOM 695 C CA . LEU A 1 94 ? 5.440 -7.222 -6.214 1.00 97.38 94 LEU A CA 1
ATOM 696 C C . LEU A 1 94 ? 6.199 -7.114 -4.887 1.00 97.38 94 LEU A C 1
ATOM 698 O O . LEU A 1 94 ? 5.714 -6.478 -3.950 1.00 97.38 94 LEU A O 1
ATOM 702 N N . ASP A 1 95 ? 7.379 -7.735 -4.805 1.00 94.19 95 ASP A N 1
ATOM 703 C CA . ASP A 1 95 ? 8.176 -7.812 -3.571 1.00 94.19 95 ASP A CA 1
ATOM 704 C C . ASP A 1 95 ? 9.558 -7.157 -3.720 1.00 94.19 95 ASP A C 1
ATOM 706 O O . ASP A 1 95 ? 10.577 -7.788 -3.962 1.00 94.19 95 ASP A O 1
ATOM 710 N N . LEU A 1 96 ? 9.605 -5.847 -3.526 1.00 90.88 96 LEU A N 1
ATOM 711 C CA . LEU A 1 96 ? 10.803 -5.014 -3.610 1.00 90.88 96 LEU A CA 1
ATOM 712 C C . LEU A 1 96 ? 11.499 -4.840 -2.262 1.00 90.88 96 LEU A C 1
ATOM 714 O O . LEU A 1 96 ? 12.034 -3.772 -1.955 1.00 90.88 96 LEU A O 1
ATOM 718 N N . ARG A 1 97 ? 11.456 -5.861 -1.408 1.00 86.44 97 ARG A N 1
ATOM 719 C CA . ARG A 1 97 ? 12.202 -5.829 -0.154 1.00 86.44 97 ARG A CA 1
ATOM 720 C C . ARG A 1 97 ? 13.650 -6.202 -0.416 1.00 86.44 97 ARG A C 1
ATOM 722 O O . ARG A 1 97 ? 13.957 -7.313 -0.854 1.00 86.44 97 ARG A O 1
ATOM 729 N N . TRP A 1 98 ? 14.541 -5.265 -0.123 1.00 71.06 98 TRP A N 1
ATOM 730 C CA . TRP A 1 98 ? 15.963 -5.528 -0.112 1.00 71.06 98 TRP A CA 1
ATOM 731 C C . TRP A 1 98 ? 16.319 -6.341 1.125 1.00 71.06 98 TRP A C 1
ATOM 733 O O . TRP A 1 98 ? 16.351 -5.840 2.244 1.00 71.06 98 TRP A O 1
ATOM 743 N N . PHE A 1 99 ? 16.577 -7.615 0.883 1.00 57.31 99 PHE A N 1
ATOM 744 C CA . PHE A 1 99 ? 17.199 -8.523 1.824 1.00 57.31 99 PHE A CA 1
ATOM 745 C C . PHE A 1 99 ? 18.625 -8.732 1.337 1.00 57.31 99 PHE A C 1
ATOM 747 O O . PHE A 1 99 ? 18.838 -8.997 0.147 1.00 57.31 99 PHE A O 1
ATOM 754 N N . SER A 1 100 ? 19.602 -8.596 2.233 1.00 47.72 100 SER A N 1
ATOM 755 C CA . SER A 1 100 ? 20.965 -9.030 1.936 1.00 47.72 100 SER A CA 1
ATOM 756 C C . SER A 1 100 ? 20.916 -10.480 1.417 1.00 47.72 100 SER A C 1
ATOM 758 O O . SER A 1 100 ? 20.034 -11.246 1.814 1.00 47.72 100 SER A O 1
ATOM 760 N N . PRO A 1 101 ? 21.823 -10.924 0.532 1.00 46.94 101 PRO A N 1
ATOM 761 C CA . PRO A 1 101 ? 21.945 -12.345 0.198 1.00 46.94 101 PRO A CA 1
ATOM 762 C C . PRO A 1 101 ? 22.024 -13.256 1.441 1.00 46.94 101 PRO A C 1
ATOM 764 O O . PRO A 1 101 ? 21.562 -14.394 1.392 1.00 46.94 101 PRO A O 1
ATOM 767 N N . GLU A 1 102 ? 22.527 -12.734 2.564 1.00 45.94 102 GLU A N 1
ATOM 768 C CA . GLU A 1 102 ? 22.570 -13.406 3.871 1.00 45.94 102 GLU A CA 1
ATOM 769 C C . GLU A 1 102 ? 21.162 -13.667 4.448 1.00 45.94 102 GLU A C 1
ATOM 771 O O . GLU A 1 102 ? 20.881 -14.748 4.964 1.00 45.94 102 GLU A O 1
ATOM 776 N N . ASP A 1 103 ? 20.217 -12.752 4.233 1.00 45.81 103 ASP A N 1
ATOM 777 C CA . ASP A 1 103 ? 18.814 -12.889 4.644 1.00 45.81 103 ASP A CA 1
ATOM 778 C C . ASP A 1 103 ? 18.030 -13.864 3.742 1.00 45.81 103 ASP A C 1
ATOM 780 O O . ASP A 1 103 ? 17.064 -14.500 4.180 1.00 45.81 103 ASP A O 1
ATOM 784 N N . LYS A 1 104 ? 18.439 -14.034 2.471 1.00 43.97 104 LYS A N 1
ATOM 785 C CA . LYS A 1 104 ? 17.865 -15.065 1.581 1.00 43.97 104 LYS A CA 1
ATOM 786 C C . LYS A 1 104 ? 18.184 -16.483 2.094 1.00 43.97 104 LYS A C 1
ATOM 788 O O . LYS A 1 104 ? 17.371 -17.383 1.884 1.00 43.97 104 LYS A O 1
ATOM 793 N N . ALA A 1 105 ? 19.302 -16.682 2.805 1.00 42.41 105 ALA A N 1
ATOM 794 C CA . ALA A 1 105 ? 19.648 -17.958 3.443 1.00 42.41 105 ALA A CA 1
ATOM 795 C C . ALA A 1 105 ? 18.825 -18.227 4.720 1.00 42.41 105 ALA A C 1
ATOM 797 O O . ALA A 1 105 ? 18.408 -19.364 4.950 1.00 42.41 105 ALA A O 1
ATOM 798 N N . ALA A 1 106 ? 18.504 -17.184 5.493 1.00 42.28 106 ALA A N 1
ATOM 799 C CA . ALA A 1 106 ? 17.681 -17.286 6.703 1.00 42.28 106 ALA A CA 1
ATOM 800 C C . ALA A 1 106 ? 16.223 -17.706 6.418 1.00 42.28 106 ALA A C 1
ATOM 802 O O . ALA A 1 106 ? 15.581 -18.349 7.243 1.00 42.28 106 ALA A O 1
ATOM 803 N N . ARG A 1 107 ? 15.702 -17.453 5.209 1.00 44.53 107 ARG A N 1
ATOM 804 C CA . ARG A 1 107 ? 14.341 -17.866 4.803 1.00 44.53 107 ARG A CA 1
ATOM 805 C C . ARG A 1 107 ? 14.152 -19.373 4.595 1.00 44.53 107 ARG A C 1
ATOM 807 O O . ARG A 1 107 ? 13.036 -19.788 4.289 1.00 44.53 107 ARG A O 1
ATOM 814 N N . ARG A 1 108 ? 15.195 -20.199 4.753 1.00 40.97 108 ARG A N 1
ATOM 815 C CA . ARG A 1 108 ? 15.040 -21.663 4.755 1.00 40.97 108 ARG A CA 1
ATOM 816 C C . ARG A 1 108 ? 14.718 -22.256 6.125 1.00 40.97 108 ARG A C 1
ATOM 818 O O . ARG A 1 108 ? 14.257 -23.389 6.140 1.00 40.97 108 ARG A O 1
ATOM 825 N N . PHE A 1 109 ? 14.864 -21.525 7.234 1.00 36.94 109 PHE A N 1
ATOM 826 C CA . PHE A 1 109 ? 14.471 -22.026 8.553 1.00 36.94 109 PHE A CA 1
ATOM 827 C C . PHE A 1 109 ? 14.017 -20.909 9.511 1.00 36.94 109 PHE A C 1
ATOM 829 O O . PHE A 1 109 ? 14.788 -20.030 9.873 1.00 36.94 109 PHE A O 1
ATOM 836 N N . SER A 1 110 ? 12.781 -21.080 9.991 1.00 33.41 110 SER A N 1
ATOM 837 C CA . SER A 1 110 ? 12.178 -20.590 11.242 1.00 33.41 110 SER A CA 1
ATOM 838 C C . SER A 1 110 ? 11.344 -19.295 11.293 1.00 33.41 110 SER A C 1
ATOM 840 O O . SER A 1 110 ? 11.616 -18.334 10.577 1.00 33.41 110 SER A O 1
ATOM 842 N N . PRO A 1 111 ? 10.309 -19.277 12.174 1.00 38.78 111 PRO A N 1
ATOM 843 C CA . PRO A 1 111 ? 9.235 -18.284 12.238 1.00 38.78 111 PRO A CA 1
ATOM 844 C C . PRO A 1 111 ? 9.387 -17.284 13.403 1.00 38.78 111 PRO A C 1
ATOM 846 O O . PRO A 1 111 ? 8.420 -16.630 13.776 1.00 38.78 111 PRO A O 1
ATOM 849 N N . THR A 1 112 ? 10.567 -17.151 14.011 1.00 37.16 112 THR A N 1
ATOM 850 C CA . THR A 1 112 ? 10.746 -16.342 15.226 1.00 37.16 112 THR A CA 1
ATOM 851 C C . THR A 1 112 ? 11.974 -15.441 15.152 1.00 37.16 112 THR A C 1
ATOM 853 O O . THR A 1 112 ? 13.092 -15.907 14.959 1.00 37.16 112 THR A O 1
ATOM 856 N N . GLY A 1 113 ? 11.746 -14.141 15.369 1.00 38.50 113 GLY A N 1
ATOM 857 C CA . GLY A 1 113 ? 12.753 -13.185 15.835 1.00 38.50 113 GLY A CA 1
ATOM 858 C C . GLY A 1 113 ? 13.722 -12.658 14.778 1.00 38.50 113 GLY A C 1
ATOM 859 O O . GLY A 1 113 ? 14.889 -13.043 14.743 1.00 38.50 113 GLY A O 1
ATOM 860 N N . MET A 1 114 ? 13.272 -11.703 13.965 1.00 36.03 114 MET A N 1
ATOM 861 C CA . MET A 1 114 ? 14.162 -10.870 13.156 1.00 36.03 114 MET A CA 1
ATOM 862 C C . MET A 1 114 ? 14.814 -9.824 14.081 1.00 36.03 114 MET A C 1
ATOM 864 O O . MET A 1 114 ? 14.187 -8.830 14.425 1.00 36.03 114 MET A O 1
ATOM 868 N N . ARG A 1 115 ? 16.056 -10.062 14.534 1.00 32.50 115 ARG A N 1
ATOM 869 C CA . ARG A 1 115 ? 16.868 -9.029 15.214 1.00 32.50 115 ARG A CA 1
ATOM 870 C C . ARG A 1 115 ? 17.318 -7.981 14.185 1.00 32.50 115 ARG A C 1
ATOM 872 O O . ARG A 1 115 ? 17.678 -8.373 13.073 1.00 32.50 115 ARG A O 1
ATOM 879 N N . PRO A 1 116 ? 17.391 -6.684 14.531 1.00 34.53 116 PRO A N 1
ATOM 880 C CA . PRO A 1 116 ? 17.947 -5.686 13.632 1.00 34.53 116 PRO A CA 1
ATOM 881 C C . PRO A 1 116 ? 19.463 -5.890 13.531 1.00 34.53 116 PRO A C 1
ATOM 883 O O . PRO A 1 116 ? 20.204 -5.644 14.484 1.00 34.53 116 PRO A O 1
ATOM 886 N N . VAL A 1 117 ? 19.935 -6.354 12.373 1.00 36.94 117 VAL A N 1
ATOM 887 C CA . VAL A 1 117 ? 21.356 -6.295 12.022 1.00 36.94 117 VAL A CA 1
ATOM 888 C C . VAL A 1 117 ? 21.649 -4.854 11.620 1.00 36.94 117 VAL A C 1
ATOM 890 O O . VAL A 1 117 ? 21.185 -4.368 10.589 1.00 36.94 117 VAL A O 1
ATOM 893 N N . VAL A 1 118 ? 22.394 -4.154 12.472 1.00 34.81 118 VAL A N 1
ATOM 894 C CA . VAL A 1 118 ? 22.968 -2.844 12.163 1.00 34.81 118 VAL A CA 1
ATOM 895 C C . VAL A 1 118 ? 23.945 -3.048 11.008 1.00 34.81 118 VAL A C 1
ATOM 897 O O . VAL A 1 118 ? 25.045 -3.559 11.194 1.00 34.81 118 VAL A O 1
ATOM 900 N N . ALA A 1 119 ? 23.510 -2.708 9.795 1.00 38.72 119 ALA A N 1
ATOM 901 C CA . ALA A 1 119 ? 24.376 -2.687 8.630 1.00 38.72 119 ALA A CA 1
ATOM 902 C C . ALA A 1 119 ? 25.369 -1.531 8.783 1.00 38.72 119 ALA A C 1
ATOM 904 O O . ALA A 1 119 ? 24.995 -0.359 8.708 1.00 38.72 119 ALA A O 1
ATOM 905 N N . ASP A 1 120 ? 26.632 -1.885 8.992 1.00 34.47 120 ASP A N 1
ATOM 906 C CA . ASP A 1 120 ? 27.770 -0.976 9.013 1.00 34.47 120 ASP A CA 1
ATOM 907 C C . ASP A 1 120 ? 27.977 -0.414 7.590 1.00 34.47 120 ASP A C 1
ATOM 909 O O . ASP A 1 120 ? 28.681 -0.976 6.751 1.00 34.47 120 ASP A O 1
ATOM 913 N N . SER A 1 121 ? 27.254 0.660 7.255 1.00 40.56 121 SER A N 1
ATOM 914 C CA . SER A 1 121 ? 27.427 1.394 5.996 1.00 40.56 121 SER A CA 1
ATOM 915 C C . SER A 1 121 ? 28.564 2.397 6.147 1.00 40.56 121 SER A C 1
ATOM 917 O O . SER A 1 121 ? 28.349 3.590 6.360 1.00 40.56 121 SER A O 1
ATOM 919 N N . GLY A 1 122 ? 29.793 1.901 6.009 1.00 39.06 122 GLY A N 1
ATOM 920 C CA . GLY A 1 122 ? 30.944 2.741 5.709 1.00 39.06 122 GLY A CA 1
ATOM 921 C C . GLY A 1 122 ? 30.726 3.479 4.382 1.00 39.06 122 GLY A C 1
ATOM 922 O O . GLY A 1 122 ? 30.411 2.858 3.369 1.00 39.06 122 GLY A O 1
ATOM 923 N N . ASN A 1 123 ? 30.926 4.800 4.410 1.00 40.03 123 ASN A N 1
ATOM 924 C CA . ASN A 1 123 ? 30.811 5.781 3.318 1.00 40.03 123 ASN A CA 1
ATOM 925 C C . ASN A 1 123 ? 29.400 6.278 2.950 1.00 40.03 123 ASN A C 1
ATOM 927 O O . ASN A 1 123 ? 28.944 6.130 1.818 1.00 40.03 123 ASN A O 1
ATOM 931 N N . ALA A 1 124 ? 28.775 7.029 3.860 1.00 41.44 124 ALA A N 1
ATOM 932 C CA . ALA A 1 124 ? 27.748 8.020 3.521 1.00 41.44 124 ALA A CA 1
ATOM 933 C C . ALA A 1 124 ? 28.299 9.450 3.688 1.00 41.44 124 ALA A C 1
ATOM 935 O O . ALA A 1 124 ? 27.852 10.219 4.535 1.00 41.44 124 ALA A O 1
ATOM 936 N N . SER A 1 125 ? 29.289 9.804 2.867 1.00 42.19 125 SER A N 1
ATOM 937 C CA . SER A 1 125 ? 29.838 11.162 2.778 1.00 42.19 125 SER A CA 1
ATOM 938 C C . SER A 1 125 ? 29.422 11.804 1.456 1.00 42.19 125 SER A C 1
ATOM 940 O O . SER A 1 125 ? 30.184 11.790 0.498 1.00 42.19 125 SER A O 1
ATOM 942 N N . ALA A 1 126 ? 28.200 12.339 1.406 1.00 39.16 126 ALA A N 1
ATOM 943 C CA . ALA A 1 126 ? 27.814 13.472 0.557 1.00 39.16 126 ALA A CA 1
ATOM 944 C C . ALA A 1 126 ? 26.385 13.895 0.925 1.00 39.16 126 ALA A C 1
ATOM 946 O O . ALA A 1 126 ? 25.400 13.353 0.426 1.00 39.16 126 ALA A O 1
ATOM 947 N N . ALA A 1 127 ? 26.281 14.873 1.824 1.00 41.69 127 ALA A N 1
ATOM 948 C CA . ALA A 1 127 ? 25.045 15.565 2.154 1.00 41.69 127 ALA A CA 1
ATOM 949 C C . ALA A 1 127 ? 24.592 16.441 0.969 1.00 41.69 127 ALA A C 1
ATOM 951 O O . ALA A 1 127 ? 24.767 17.655 0.958 1.00 41.69 127 ALA A O 1
ATOM 952 N N . GLY A 1 128 ? 24.015 15.805 -0.044 1.00 46.78 128 GLY A N 1
ATOM 953 C CA . GLY A 1 128 ? 22.921 16.372 -0.819 1.00 46.78 128 GLY A CA 1
ATOM 954 C C . GLY A 1 128 ? 21.654 15.655 -0.370 1.00 46.78 128 GLY A C 1
ATOM 955 O O . GLY A 1 128 ? 21.675 14.438 -0.205 1.00 46.78 128 GLY A O 1
ATOM 956 N N . SER A 1 129 ? 20.566 16.379 -0.112 1.00 60.62 129 SER A N 1
ATOM 957 C CA . SER A 1 129 ? 19.269 15.772 0.206 1.00 60.62 129 SER A CA 1
ATOM 958 C C . SER A 1 129 ? 18.858 14.851 -0.943 1.00 60.62 129 SER A C 1
ATOM 960 O O . SER A 1 129 ? 18.339 15.330 -1.949 1.00 60.62 129 SER A O 1
ATOM 962 N N . ALA A 1 130 ? 19.132 13.548 -0.827 1.00 66.81 130 ALA A N 1
ATOM 963 C CA . ALA A 1 130 ? 18.744 12.586 -1.846 1.00 66.81 130 ALA A CA 1
ATOM 964 C C . ALA A 1 130 ? 17.232 12.728 -2.092 1.00 66.81 130 ALA A C 1
ATOM 966 O O . ALA A 1 130 ? 16.467 12.797 -1.117 1.00 66.81 130 ALA A O 1
ATOM 967 N N . PRO A 1 131 ? 16.792 12.837 -3.358 1.00 78.94 131 PRO A N 1
ATOM 968 C CA . PRO A 1 131 ? 15.380 12.981 -3.662 1.00 78.94 131 PRO A CA 1
ATOM 969 C C . PRO A 1 131 ? 14.631 11.771 -3.113 1.00 78.94 131 PRO A C 1
ATOM 971 O O . PRO A 1 131 ? 15.118 10.640 -3.164 1.00 78.94 131 PRO A O 1
ATOM 974 N N . ALA A 1 132 ? 13.448 12.010 -2.558 1.00 87.19 132 ALA A N 1
ATOM 975 C CA . ALA A 1 132 ? 12.621 10.914 -2.098 1.00 87.19 132 ALA A CA 1
ATOM 976 C C . ALA A 1 132 ? 12.173 10.057 -3.284 1.00 87.19 132 ALA A C 1
ATOM 978 O O . ALA A 1 132 ? 11.815 10.573 -4.349 1.00 87.19 132 ALA A O 1
ATOM 979 N N . LEU A 1 133 ? 12.128 8.747 -3.069 1.00 92.50 133 LEU A N 1
ATOM 980 C CA . LEU A 1 133 ? 11.468 7.837 -3.982 1.00 92.50 133 LEU A CA 1
ATOM 981 C C . LEU A 1 133 ? 9.959 8.071 -3.890 1.00 92.50 133 LEU A C 1
ATOM 983 O O . LEU A 1 133 ? 9.346 7.830 -2.849 1.00 92.50 133 LEU A O 1
ATOM 987 N N . ARG A 1 134 ? 9.356 8.522 -4.989 1.00 93.38 134 ARG A N 1
ATOM 988 C CA . ARG A 1 134 ? 7.903 8.648 -5.119 1.00 93.38 134 ARG A CA 1
ATOM 989 C C . ARG A 1 134 ? 7.365 7.386 -5.780 1.00 93.38 134 ARG A C 1
ATOM 991 O O . ARG A 1 134 ? 7.657 7.145 -6.949 1.00 93.38 134 ARG A O 1
ATOM 998 N N . LEU A 1 135 ? 6.598 6.578 -5.049 1.00 94.56 135 LEU A N 1
ATOM 999 C CA . LEU A 1 135 ? 5.957 5.409 -5.659 1.00 94.56 135 LEU A CA 1
ATOM 1000 C C . LEU A 1 135 ? 4.880 5.868 -6.659 1.00 94.56 135 LEU A C 1
ATOM 1002 O O . LEU A 1 135 ? 4.232 6.884 -6.412 1.00 94.56 135 LEU A O 1
ATOM 1006 N N . PRO A 1 136 ? 4.664 5.169 -7.788 1.00 96.38 136 PRO A N 1
ATOM 1007 C CA . PRO A 1 136 ? 3.646 5.583 -8.748 1.00 96.38 136 PRO A CA 1
ATOM 1008 C C . PRO A 1 136 ? 2.225 5.544 -8.150 1.00 96.38 136 PRO A C 1
ATOM 1010 O O . PRO A 1 136 ? 1.832 4.516 -7.582 1.00 96.38 136 PRO A O 1
ATOM 1013 N N . PRO A 1 137 ? 1.418 6.615 -8.291 1.00 97.00 137 PRO A N 1
ATOM 1014 C CA . PRO A 1 137 ? 0.016 6.600 -7.868 1.00 97.00 137 PRO A CA 1
ATOM 1015 C C . PRO A 1 137 ? -0.802 5.545 -8.620 1.00 97.00 137 PRO A C 1
ATOM 1017 O O . PRO A 1 137 ? -1.731 4.966 -8.065 1.00 97.00 137 PRO A O 1
ATOM 1020 N N . GLU A 1 138 ? -0.429 5.226 -9.860 1.00 97.44 138 GLU A N 1
ATOM 1021 C CA . GLU A 1 138 ? -1.131 4.266 -10.708 1.00 97.44 138 GLU A CA 1
ATOM 1022 C C . GLU A 1 138 ? -1.039 2.820 -10.207 1.00 97.44 138 GLU A C 1
ATOM 1024 O O . GLU A 1 138 ? -1.875 2.008 -10.601 1.00 97.44 138 GLU A O 1
ATOM 1029 N N . LEU A 1 139 ? -0.101 2.498 -9.301 1.00 97.25 139 LEU A N 1
ATOM 1030 C CA . LEU A 1 139 ? -0.078 1.198 -8.614 1.00 97.25 139 LEU A CA 1
ATOM 1031 C C . LEU A 1 139 ? -1.428 0.907 -7.938 1.00 97.25 139 LEU A C 1
ATOM 1033 O O . LEU A 1 139 ? -1.905 -0.224 -7.985 1.00 97.25 139 LEU A O 1
ATOM 1037 N N . ALA A 1 140 ? -2.105 1.940 -7.424 1.00 97.31 140 ALA A N 1
ATOM 1038 C CA . ALA A 1 140 ? -3.434 1.833 -6.827 1.00 97.31 140 ALA A CA 1
ATOM 1039 C C . ALA A 1 140 ? -4.518 1.328 -7.795 1.00 97.31 140 ALA A C 1
ATOM 1041 O O . ALA A 1 140 ? -5.581 0.903 -7.358 1.00 97.31 140 ALA A O 1
ATOM 1042 N N . ARG A 1 141 ? -4.285 1.363 -9.112 1.00 96.88 141 ARG A N 1
ATOM 1043 C CA . ARG A 1 141 ? -5.237 0.898 -10.138 1.00 96.88 141 ARG A CA 1
ATOM 1044 C C . ARG A 1 141 ? -4.924 -0.511 -10.648 1.00 96.88 141 ARG A C 1
ATOM 1046 O O . ARG A 1 141 ? -5.627 -1.000 -11.537 1.00 96.88 141 ARG A O 1
ATOM 1053 N N . MET A 1 142 ? -3.890 -1.166 -10.113 1.00 96.88 142 MET A N 1
ATOM 1054 C CA . MET A 1 142 ? -3.530 -2.541 -10.463 1.00 96.88 142 MET A CA 1
ATOM 1055 C C . MET A 1 142 ? -4.512 -3.511 -9.819 1.00 96.88 142 MET A C 1
ATOM 1057 O O . MET A 1 142 ? -4.403 -3.871 -8.649 1.00 96.88 142 MET A O 1
ATOM 1061 N N . ARG A 1 143 ? -5.510 -3.919 -10.601 1.00 95.31 143 ARG A N 1
ATOM 1062 C CA . ARG A 1 143 ? -6.672 -4.645 -10.081 1.00 95.31 143 ARG A CA 1
ATOM 1063 C C . ARG A 1 143 ? -6.363 -6.045 -9.565 1.00 95.31 143 ARG A C 1
ATOM 1065 O O . ARG A 1 143 ? -7.159 -6.592 -8.823 1.00 95.31 143 ARG A O 1
ATOM 1072 N N . HIS A 1 144 ? -5.253 -6.616 -10.009 1.00 97.94 144 HIS A N 1
ATOM 1073 C CA . HIS A 1 144 ? -4.852 -7.980 -9.685 1.00 97.94 144 HIS A CA 1
ATOM 1074 C C . HIS A 1 144 ? -3.757 -8.029 -8.627 1.00 97.94 144 HIS A C 1
ATOM 1076 O O . HIS A 1 144 ? -3.389 -9.115 -8.206 1.00 97.94 144 HIS A O 1
ATOM 1082 N N . LEU A 1 145 ? -3.247 -6.876 -8.184 1.00 98.50 145 LEU A N 1
ATOM 1083 C CA . LEU A 1 145 ? -2.175 -6.827 -7.203 1.00 98.50 145 LEU A CA 1
ATOM 1084 C C . LEU A 1 145 ? -2.712 -7.237 -5.827 1.00 98.50 145 LEU A C 1
ATOM 1086 O O . LEU A 1 145 ? -3.434 -6.479 -5.184 1.00 98.50 145 LEU A O 1
ATOM 1090 N N . GLU A 1 146 ? -2.333 -8.430 -5.384 1.00 98.69 146 GLU A N 1
ATOM 1091 C CA . GLU A 1 146 ? -2.712 -9.025 -4.101 1.00 98.69 146 GLU A CA 1
ATOM 1092 C C . GLU A 1 146 ? -1.684 -8.725 -3.012 1.00 98.69 146 GLU A C 1
ATOM 1094 O O . GLU A 1 146 ? -2.032 -8.531 -1.845 1.00 98.69 146 GLU A O 1
ATOM 1099 N N . LYS A 1 147 ? -0.404 -8.654 -3.385 1.00 98.38 147 LYS A N 1
ATOM 1100 C CA . LYS A 1 147 ? 0.689 -8.394 -2.451 1.00 98.38 147 LYS A CA 1
ATOM 1101 C C . LYS A 1 147 ? 1.618 -7.314 -2.973 1.00 98.38 147 LYS A C 1
ATOM 1103 O O . LYS A 1 147 ? 2.216 -7.447 -4.037 1.00 98.38 147 LYS A O 1
ATOM 1108 N N . PHE A 1 148 ? 1.795 -6.280 -2.160 1.00 98.00 148 PHE A N 1
ATOM 1109 C CA . PHE A 1 148 ? 2.801 -5.254 -2.375 1.00 98.00 148 PHE A CA 1
ATOM 1110 C C . PHE A 1 148 ? 3.732 -5.195 -1.171 1.00 98.00 148 PHE A C 1
ATOM 1112 O O . PHE A 1 148 ? 3.314 -4.965 -0.033 1.00 98.00 148 PHE A O 1
ATOM 1119 N N . SER A 1 149 ? 5.011 -5.446 -1.413 1.00 96.00 149 SER A N 1
ATOM 1120 C CA . SER A 1 149 ? 6.065 -5.331 -0.418 1.00 96.00 149 SER A CA 1
ATOM 1121 C C . SER A 1 149 ? 7.166 -4.431 -0.959 1.00 96.00 149 SER A C 1
ATOM 1123 O O . SER A 1 149 ? 7.671 -4.642 -2.052 1.00 96.00 149 SER A O 1
ATOM 1125 N N . PHE A 1 150 ? 7.544 -3.424 -0.190 1.00 93.12 150 PHE A N 1
ATOM 1126 C CA . PHE A 1 150 ? 8.624 -2.499 -0.495 1.00 93.12 150 PHE A CA 1
ATOM 1127 C C . PHE A 1 150 ? 9.525 -2.400 0.731 1.00 93.12 150 PHE A C 1
ATOM 1129 O O . PHE A 1 150 ? 9.012 -2.308 1.848 1.00 93.12 150 PHE A O 1
ATOM 1136 N N . GLY A 1 151 ? 10.845 -2.447 0.553 1.00 90.25 151 GLY A N 1
ATOM 1137 C CA . GLY A 1 151 ? 11.765 -2.371 1.685 1.00 90.25 151 GLY A CA 1
ATOM 1138 C C . GLY A 1 151 ? 13.142 -1.855 1.321 1.00 90.25 151 GLY A C 1
ATOM 1139 O O . GLY A 1 151 ? 13.950 -2.613 0.794 1.00 90.25 151 GLY A O 1
ATOM 1140 N N . MET A 1 152 ? 13.407 -0.575 1.593 1.00 86.94 152 MET A N 1
ATOM 1141 C CA . MET A 1 152 ? 14.662 0.098 1.238 1.00 86.94 152 MET A CA 1
ATOM 1142 C C . MET A 1 152 ? 14.995 1.223 2.227 1.00 86.94 152 MET A C 1
ATOM 1144 O O . MET A 1 152 ? 14.105 1.890 2.746 1.00 86.94 152 MET A O 1
ATOM 1148 N N . THR A 1 153 ? 16.280 1.517 2.431 1.00 86.50 153 THR A N 1
ATOM 1149 C CA . THR A 1 153 ? 16.765 2.602 3.309 1.00 86.50 153 THR A CA 1
ATOM 1150 C C . THR A 1 153 ? 16.714 3.981 2.631 1.00 86.50 153 THR A C 1
ATOM 1152 O O . THR A 1 153 ? 17.663 4.759 2.674 1.00 86.50 153 THR A O 1
ATOM 1155 N N . VAL A 1 154 ? 15.589 4.302 1.986 1.00 87.38 154 VAL A N 1
ATOM 1156 C CA . VAL A 1 154 ? 15.376 5.565 1.257 1.00 87.38 154 VAL A CA 1
ATOM 1157 C C . VAL A 1 154 ? 14.349 6.456 1.937 1.00 87.38 154 VAL A C 1
ATOM 1159 O O . VAL A 1 154 ? 13.500 5.985 2.697 1.00 87.38 154 VAL A O 1
ATOM 1162 N N . ARG A 1 155 ? 14.390 7.755 1.627 1.00 90.75 155 ARG A N 1
ATO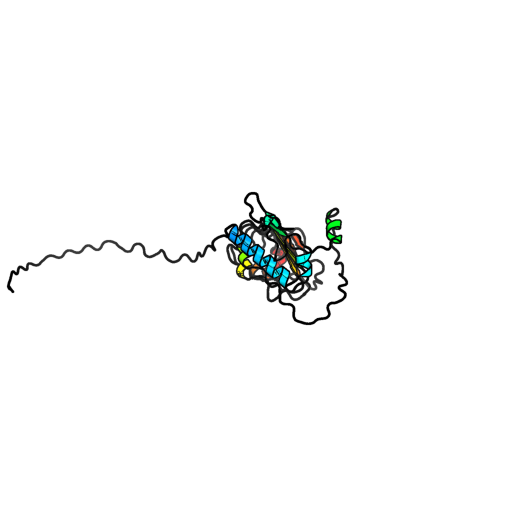M 1163 C CA . ARG A 1 155 ? 13.246 8.631 1.875 1.00 90.75 155 ARG A CA 1
ATOM 1164 C C . ARG A 1 155 ? 12.133 8.265 0.889 1.00 90.75 155 ARG A C 1
ATOM 1166 O O . ARG A 1 155 ? 12.396 8.196 -0.309 1.00 90.75 155 ARG A O 1
ATOM 1173 N N . LEU A 1 156 ? 10.928 8.007 1.380 1.00 91.50 156 LEU A N 1
ATOM 1174 C CA . LEU A 1 156 ? 9.806 7.485 0.601 1.00 91.50 156 LEU A CA 1
ATOM 1175 C C . LEU A 1 156 ? 8.621 8.446 0.657 1.00 91.50 156 LEU A C 1
ATOM 1177 O O . LEU A 1 156 ? 8.248 8.867 1.745 1.00 91.50 156 LEU A O 1
ATOM 1181 N N . ALA A 1 157 ? 7.984 8.729 -0.474 1.00 92.56 157 ALA A N 1
ATOM 1182 C CA . ALA A 1 157 ? 6.691 9.405 -0.515 1.00 92.56 157 ALA A CA 1
ATOM 1183 C C . ALA A 1 157 ? 5.615 8.424 -0.994 1.00 92.56 157 ALA A C 1
ATOM 1185 O O . ALA A 1 157 ? 5.738 7.838 -2.077 1.00 92.56 157 ALA A O 1
ATOM 1186 N N . LEU A 1 158 ? 4.564 8.252 -0.190 1.00 94.06 158 LEU A N 1
ATOM 1187 C CA . LEU A 1 158 ? 3.405 7.436 -0.550 1.00 94.06 158 LEU A CA 1
ATOM 1188 C C . LEU A 1 158 ? 2.321 8.317 -1.197 1.00 94.06 158 LEU A C 1
ATOM 1190 O O . LEU A 1 158 ? 1.966 9.342 -0.615 1.00 94.06 158 LEU A O 1
ATOM 1194 N N . PRO A 1 159 ? 1.780 7.948 -2.372 1.00 95.75 159 PRO A N 1
ATOM 1195 C CA . PRO A 1 159 ? 0.753 8.743 -3.043 1.00 95.75 159 PRO A CA 1
ATOM 1196 C C . PRO A 1 159 ? -0.571 8.777 -2.279 1.00 95.75 159 PRO A C 1
ATOM 1198 O O . PRO A 1 159 ? -1.010 7.770 -1.724 1.00 95.75 159 PRO A O 1
ATOM 1201 N N . SER A 1 160 ? -1.262 9.917 -2.318 1.00 95.69 160 SER A N 1
ATOM 1202 C CA . SER A 1 160 ? -2.593 10.072 -1.707 1.00 95.69 160 SER A CA 1
ATOM 1203 C C . SER A 1 160 ? -3.680 9.238 -2.403 1.00 95.69 160 SER A C 1
ATOM 1205 O O . SER A 1 160 ? -4.682 8.855 -1.797 1.00 95.69 160 SER A O 1
ATOM 1207 N N . GLU A 1 161 ? -3.452 8.906 -3.673 1.00 97.00 161 GLU A N 1
ATOM 1208 C CA . GLU A 1 161 ? -4.291 8.087 -4.545 1.00 97.00 161 GLU A CA 1
ATOM 1209 C C . GLU A 1 161 ? -4.455 6.667 -4.001 1.00 97.00 161 GLU A C 1
ATOM 1211 O O . GLU A 1 161 ? -5.479 6.026 -4.230 1.00 97.00 161 GLU A O 1
ATOM 1216 N N . TRP A 1 162 ? -3.475 6.190 -3.231 1.00 96.69 162 TRP A N 1
ATOM 1217 C CA . TRP A 1 162 ? -3.508 4.873 -2.607 1.00 96.69 162 TRP A CA 1
ATOM 1218 C C . TRP A 1 162 ? -4.631 4.737 -1.579 1.00 96.69 162 TRP A C 1
ATOM 1220 O O . TRP A 1 162 ? -5.106 3.629 -1.357 1.00 96.69 162 TRP A O 1
ATOM 1230 N N . GLY A 1 163 ? -5.095 5.842 -0.994 1.00 96.38 163 GLY A N 1
ATOM 1231 C CA . GLY A 1 163 ? -6.197 5.862 -0.036 1.00 96.38 163 GLY A CA 1
ATOM 1232 C C . GLY A 1 163 ? -7.550 6.281 -0.618 1.00 96.38 163 GLY A C 1
ATOM 1233 O O . GLY A 1 163 ? -8.494 6.489 0.143 1.00 96.38 163 GLY A O 1
ATOM 1234 N N . GLN A 1 164 ? -7.673 6.446 -1.940 1.00 96.62 164 GLN A N 1
ATOM 1235 C CA . GLN A 1 164 ? -8.941 6.839 -2.567 1.00 96.62 164 GLN A CA 1
ATOM 1236 C C . GLN A 1 164 ? -9.872 5.638 -2.805 1.00 96.62 164 GLN A C 1
ATOM 1238 O O . GLN A 1 164 ? -9.390 4.526 -3.009 1.00 96.62 164 GLN A O 1
ATOM 1243 N N . PRO A 1 165 ? -11.205 5.833 -2.828 1.00 96.38 165 PRO A N 1
ATOM 1244 C CA . PRO A 1 165 ? -12.147 4.744 -3.081 1.00 96.38 165 PRO A CA 1
ATOM 1245 C C . PRO A 1 165 ? -11.834 3.993 -4.382 1.00 96.38 165 PRO A C 1
ATOM 1247 O O . PRO A 1 165 ? -11.569 4.605 -5.417 1.00 96.38 165 PRO A O 1
ATOM 1250 N N . GLY A 1 166 ? -11.874 2.661 -4.332 1.00 94.94 166 GLY A N 1
ATOM 1251 C CA . GLY A 1 166 ? -11.519 1.796 -5.458 1.00 94.94 166 GLY A CA 1
ATOM 1252 C C . GLY A 1 166 ? -10.015 1.583 -5.660 1.00 94.94 166 GLY A C 1
ATOM 1253 O O . GLY A 1 166 ? -9.645 0.851 -6.580 1.00 94.94 166 GLY A O 1
ATOM 1254 N N . SER A 1 167 ? -9.149 2.173 -4.826 1.00 96.88 167 SER A N 1
ATOM 1255 C CA . SER A 1 167 ? -7.725 1.843 -4.820 1.00 96.88 167 SER A CA 1
ATOM 1256 C C . SER A 1 167 ? -7.506 0.396 -4.380 1.00 96.88 167 SER A C 1
ATOM 1258 O O . SER A 1 167 ? -8.146 -0.092 -3.444 1.00 96.88 167 SER A O 1
ATOM 1260 N N . PHE A 1 168 ? -6.572 -0.276 -5.055 1.00 97.31 168 PHE A N 1
ATOM 1261 C CA . PHE A 1 168 ? -6.068 -1.601 -4.706 1.00 97.31 168 PHE A CA 1
ATOM 1262 C C . PHE A 1 168 ? -7.189 -2.622 -4.441 1.00 97.31 168 PHE A C 1
ATOM 1264 O O . PHE A 1 168 ? -7.304 -3.154 -3.335 1.00 97.31 168 PHE A O 1
ATOM 1271 N N . PRO A 1 169 ? -8.040 -2.909 -5.443 1.00 96.56 169 PRO A N 1
ATOM 1272 C CA . PRO A 1 169 ? -9.276 -3.660 -5.228 1.00 96.56 169 PRO A CA 1
ATOM 1273 C C . PRO A 1 169 ? -9.046 -5.116 -4.792 1.00 96.56 169 PRO A C 1
ATOM 1275 O O . PRO A 1 169 ? -9.931 -5.687 -4.161 1.00 96.56 169 PRO A O 1
ATOM 1278 N N . SER A 1 170 ? -7.872 -5.687 -5.085 1.00 98.19 170 SER A N 1
ATOM 1279 C CA . SER A 1 170 ? -7.501 -7.056 -4.699 1.00 98.19 170 SER A CA 1
ATOM 1280 C C . SER A 1 170 ? -6.376 -7.142 -3.671 1.00 98.19 170 SER A C 1
ATOM 1282 O O . SER A 1 170 ? -5.954 -8.246 -3.341 1.00 98.19 170 SER A O 1
ATOM 1284 N N . LEU A 1 171 ? -5.877 -6.019 -3.147 1.00 98.56 171 LEU A N 1
ATOM 1285 C CA . LEU A 1 171 ? -4.713 -6.044 -2.263 1.00 98.56 171 LEU A CA 1
ATOM 1286 C C . LEU A 1 171 ? -5.078 -6.667 -0.916 1.00 98.56 171 LEU A C 1
ATOM 1288 O O . LEU A 1 171 ? -5.981 -6.198 -0.230 1.00 98.56 171 LEU A O 1
ATOM 1292 N N . LEU A 1 172 ? -4.343 -7.712 -0.549 1.00 98.62 172 LEU A N 1
ATOM 1293 C CA . LEU A 1 172 ? -4.472 -8.471 0.693 1.00 98.62 172 LEU A CA 1
ATOM 1294 C C . LEU A 1 172 ? -3.351 -8.130 1.677 1.00 98.62 172 LEU A C 1
ATOM 1296 O O . LEU A 1 172 ? -3.569 -8.153 2.889 1.00 98.62 172 LEU A O 1
ATOM 1300 N N . TRP A 1 173 ? -2.162 -7.808 1.160 1.00 98.00 173 TRP A N 1
ATOM 1301 C CA . TRP A 1 173 ? -0.956 -7.578 1.950 1.00 98.00 173 TRP A CA 1
ATOM 1302 C C . TRP A 1 173 ? -0.216 -6.321 1.497 1.00 98.00 173 TRP A C 1
ATOM 1304 O O . TRP A 1 173 ? 0.293 -6.258 0.372 1.00 98.00 173 TRP A O 1
ATOM 1314 N N . LEU A 1 174 ? -0.076 -5.360 2.411 1.00 97.06 174 LEU A N 1
ATOM 1315 C CA . LEU A 1 174 ? 0.695 -4.137 2.221 1.00 97.06 174 LEU A CA 1
ATOM 1316 C C . LEU A 1 174 ? 1.845 -4.087 3.225 1.00 97.06 174 LEU A C 1
ATOM 1318 O O . LEU A 1 174 ? 1.634 -4.009 4.431 1.00 97.06 174 LEU A O 1
ATOM 1322 N N . SER A 1 175 ? 3.075 -4.099 2.724 1.00 94.62 175 SER A N 1
ATOM 1323 C CA . SER A 1 175 ? 4.279 -4.036 3.548 1.00 94.62 175 SER A CA 1
ATOM 1324 C C . SER A 1 175 ? 5.212 -2.949 3.033 1.00 94.62 175 SER A C 1
ATOM 1326 O O . SER A 1 175 ? 5.785 -3.103 1.960 1.00 94.62 175 SER A O 1
ATOM 1328 N N . VAL A 1 176 ? 5.429 -1.880 3.796 1.00 92.06 176 VAL A N 1
ATOM 1329 C CA . VAL A 1 176 ? 6.305 -0.769 3.396 1.00 92.06 176 VAL A CA 1
ATOM 1330 C C . VAL A 1 176 ? 7.359 -0.526 4.466 1.00 92.06 176 VAL A C 1
ATOM 1332 O O . VAL A 1 176 ? 7.037 -0.136 5.584 1.00 92.06 176 VAL A O 1
ATOM 1335 N N . HIS A 1 177 ? 8.618 -0.741 4.094 1.00 88.69 177 HIS A N 1
ATOM 1336 C CA . HIS A 1 177 ? 9.786 -0.491 4.925 1.00 88.69 177 HIS A CA 1
ATOM 1337 C C . HIS A 1 177 ? 10.631 0.601 4.255 1.00 88.69 177 HIS A C 1
ATOM 1339 O O . HIS A 1 177 ? 11.016 0.482 3.089 1.00 88.69 177 HIS A O 1
ATOM 1345 N N . GLY A 1 178 ? 10.872 1.695 4.968 1.00 85.62 178 GLY A N 1
ATOM 1346 C CA . GLY A 1 178 ? 11.562 2.881 4.466 1.00 85.62 178 GLY A CA 1
ATOM 1347 C C . GLY A 1 178 ? 12.638 3.372 5.429 1.00 85.62 178 GLY A C 1
ATOM 1348 O O . GLY A 1 178 ? 12.639 3.028 6.608 1.00 85.62 178 GLY A O 1
A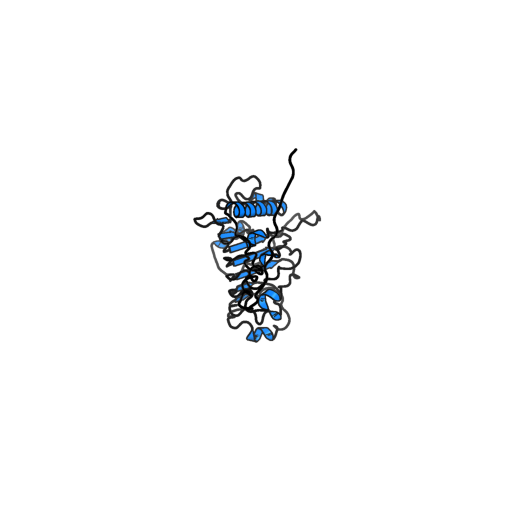TOM 1349 N N . GLY A 1 179 ? 13.524 4.245 4.951 1.00 87.94 179 GLY A N 1
ATOM 1350 C CA . GLY A 1 179 ? 14.341 5.077 5.832 1.00 87.94 179 GLY A CA 1
ATOM 1351 C C . GLY A 1 179 ? 13.455 6.117 6.521 1.00 87.94 179 GLY A C 1
ATOM 1352 O O . GLY A 1 179 ? 13.047 5.969 7.664 1.00 87.94 179 GLY A O 1
ATOM 1353 N N . SER A 1 180 ? 13.061 7.158 5.795 1.00 89.81 180 SER A N 1
ATOM 1354 C CA . SER A 1 180 ? 12.139 8.191 6.301 1.00 89.81 180 SER A CA 1
ATOM 1355 C C . SER A 1 180 ? 10.937 8.348 5.381 1.00 89.81 180 SER A C 1
ATOM 1357 O O . SER A 1 180 ? 11.016 8.027 4.198 1.00 89.81 180 SER A O 1
ATOM 1359 N N . LEU A 1 181 ? 9.821 8.843 5.911 1.00 89.81 181 LEU A N 1
ATOM 1360 C CA . LEU A 1 181 ? 8.669 9.222 5.102 1.00 89.81 181 LEU A CA 1
ATOM 1361 C C . LEU A 1 181 ? 8.797 10.703 4.710 1.00 89.81 181 LEU A C 1
ATOM 1363 O O . LEU A 1 181 ? 9.065 11.554 5.556 1.00 89.81 181 LEU A O 1
ATOM 1367 N N . GLU A 1 182 ? 8.642 11.016 3.427 1.00 91.12 182 GLU A N 1
ATOM 1368 C CA . GLU A 1 182 ? 8.408 12.379 2.960 1.00 91.12 182 GLU A CA 1
ATOM 1369 C C . GLU A 1 182 ? 6.913 12.677 3.108 1.00 91.12 182 GLU A C 1
ATOM 1371 O O . GLU A 1 182 ? 6.083 12.088 2.418 1.00 91.12 182 GLU A O 1
ATOM 1376 N N . GLY A 1 183 ? 6.577 13.593 4.016 1.00 87.94 183 GLY A N 1
ATOM 1377 C CA . GLY A 1 183 ? 5.189 13.923 4.330 1.00 87.94 183 GLY A CA 1
ATOM 1378 C C . GLY A 1 183 ? 4.523 12.906 5.261 1.00 87.94 183 GLY A C 1
ATOM 1379 O O . GLY A 1 183 ? 5.190 12.177 5.994 1.00 87.94 183 GLY A O 1
ATOM 1380 N N . ALA A 1 184 ? 3.191 12.909 5.262 1.00 90.62 184 ALA A N 1
ATOM 1381 C CA . ALA A 1 184 ? 2.369 12.014 6.069 1.00 90.62 184 ALA A CA 1
ATOM 1382 C C . ALA A 1 184 ? 1.983 10.748 5.293 1.00 90.62 184 ALA A C 1
ATOM 1384 O O . ALA A 1 184 ? 2.092 10.681 4.067 1.00 90.62 184 ALA A O 1
ATOM 1385 N N . LEU A 1 185 ? 1.501 9.737 6.014 1.00 92.62 185 LEU A N 1
ATOM 1386 C CA . LEU A 1 185 ? 0.852 8.590 5.387 1.00 92.62 185 LEU A CA 1
ATOM 1387 C C . LEU A 1 185 ? -0.467 9.035 4.745 1.00 92.62 185 LEU A C 1
ATOM 1389 O O . LEU A 1 185 ? -1.135 9.910 5.297 1.00 92.62 185 LEU A O 1
ATOM 1393 N N . PRO A 1 186 ? -0.863 8.442 3.608 1.00 94.44 186 PRO A N 1
ATOM 1394 C CA . PRO A 1 186 ? -2.114 8.803 2.966 1.00 94.44 186 PRO A CA 1
ATOM 1395 C C . PRO A 1 186 ? -3.304 8.433 3.860 1.00 94.44 186 PRO A C 1
ATOM 1397 O O . PRO A 1 186 ? -3.362 7.335 4.422 1.00 94.44 186 PRO A O 1
ATOM 1400 N N . ASP A 1 187 ? -4.273 9.340 3.964 1.00 94.62 187 ASP A N 1
ATOM 1401 C CA . ASP A 1 187 ? -5.580 9.026 4.537 1.00 94.62 187 ASP A CA 1
ATOM 1402 C C . ASP A 1 187 ? -6.272 7.954 3.697 1.00 94.62 187 ASP A C 1
ATOM 1404 O O . ASP A 1 187 ? -6.278 8.035 2.469 1.00 94.62 187 ASP A O 1
ATOM 1408 N N . ILE A 1 188 ? -6.900 6.982 4.358 1.00 94.94 188 ILE A N 1
ATOM 1409 C CA . ILE A 1 188 ? -7.667 5.929 3.690 1.00 94.94 188 ILE A CA 1
ATOM 1410 C C . ILE A 1 188 ? -9.146 6.271 3.810 1.00 94.94 188 ILE A C 1
ATOM 1412 O O . ILE A 1 188 ? -9.688 6.402 4.906 1.00 94.94 188 ILE A O 1
ATOM 1416 N N . ARG A 1 189 ? -9.802 6.439 2.662 1.00 94.88 189 ARG A N 1
ATOM 1417 C CA . ARG A 1 189 ? -11.236 6.712 2.575 1.00 94.88 189 ARG A CA 1
ATOM 1418 C C . ARG A 1 189 ? -12.033 5.405 2.516 1.00 94.88 189 ARG A C 1
ATOM 1420 O O . ARG A 1 189 ? -11.5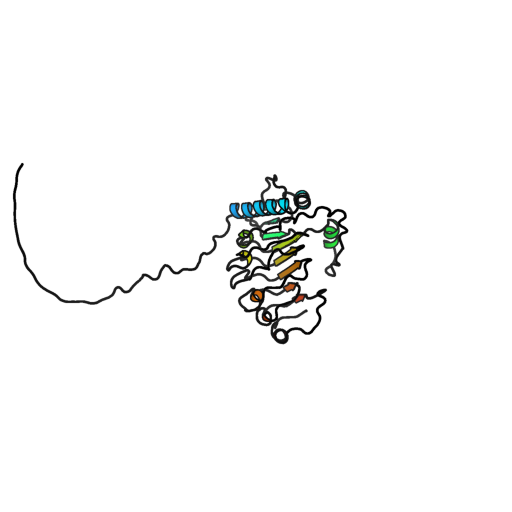28 4.407 1.998 1.00 94.88 189 ARG A O 1
ATOM 1427 N N . PRO A 1 190 ? -13.299 5.406 2.972 1.00 94.75 190 PRO A N 1
ATOM 1428 C CA . PRO A 1 190 ? -14.193 4.271 2.774 1.00 94.75 190 PRO A CA 1
ATOM 1429 C C . PRO A 1 190 ? -14.226 3.828 1.306 1.00 94.75 190 PRO A C 1
ATOM 1431 O O . PRO A 1 190 ? -14.287 4.661 0.399 1.00 94.75 190 PRO A O 1
ATOM 1434 N N . GLY A 1 191 ? -14.170 2.518 1.064 1.00 94.38 191 GLY A N 1
ATOM 1435 C CA . GLY A 1 191 ? -14.118 1.956 -0.292 1.00 94.38 191 GLY A CA 1
ATOM 1436 C C . GLY A 1 191 ? -12.711 1.743 -0.866 1.00 94.38 191 GLY A C 1
ATOM 1437 O O . GLY A 1 191 ? -12.595 1.163 -1.944 1.00 94.38 191 GLY A O 1
ATOM 1438 N N . ALA A 1 192 ? -11.651 2.191 -0.192 1.00 96.19 192 ALA A N 1
ATOM 1439 C CA . ALA A 1 192 ? -10.265 1.861 -0.534 1.00 96.19 192 ALA A CA 1
ATOM 1440 C C . ALA A 1 192 ? -9.851 0.518 0.093 1.00 96.19 192 ALA A C 1
ATOM 1442 O O . ALA A 1 192 ? -10.249 0.229 1.222 1.00 96.19 192 ALA A O 1
ATOM 1443 N N . MET A 1 193 ? -9.025 -0.276 -0.606 1.00 96.19 193 MET A N 1
ATOM 1444 C CA . MET A 1 193 ? -8.340 -1.453 -0.038 1.00 96.19 193 MET A CA 1
ATOM 1445 C C . MET A 1 193 ? -9.275 -2.413 0.727 1.00 96.19 193 MET A C 1
ATOM 1447 O O . MET A 1 193 ? -8.956 -2.896 1.811 1.00 96.19 193 MET A O 1
ATOM 1451 N N . LEU A 1 194 ? -10.459 -2.687 0.167 1.00 96.19 194 LEU A N 1
ATOM 1452 C CA . LEU A 1 194 ? -11.546 -3.406 0.852 1.00 96.19 194 LEU A CA 1
ATOM 1453 C C . LEU A 1 194 ? -11.187 -4.830 1.301 1.00 96.19 194 LEU A C 1
ATOM 1455 O O . LEU A 1 194 ? -11.816 -5.355 2.219 1.00 96.19 194 LEU A O 1
ATOM 1459 N N . LEU A 1 195 ? -10.208 -5.456 0.643 1.00 97.81 195 LEU A N 1
ATOM 1460 C CA . LEU A 1 195 ? -9.756 -6.816 0.934 1.00 97.81 195 LEU A CA 1
ATOM 1461 C C . LEU A 1 195 ? -8.462 -6.862 1.757 1.00 97.81 195 LEU A C 1
ATOM 1463 O O . LEU A 1 195 ? -7.991 -7.957 2.059 1.00 97.81 195 LEU A O 1
ATOM 1467 N N . LEU A 1 196 ? -7.901 -5.709 2.130 1.00 98.00 196 LEU A N 1
ATOM 1468 C CA . LEU A 1 196 ? -6.607 -5.631 2.799 1.00 98.00 196 LEU A CA 1
ATOM 1469 C C . LEU A 1 196 ? -6.690 -6.220 4.206 1.00 98.00 196 LEU A C 1
ATOM 1471 O O . LEU A 1 196 ? -7.497 -5.780 5.020 1.00 98.00 196 LEU A O 1
ATOM 1475 N N . ARG A 1 197 ? -5.843 -7.219 4.466 1.00 97.31 197 ARG A N 1
ATOM 1476 C CA . ARG A 1 197 ? -5.814 -7.998 5.712 1.00 97.31 197 ARG A CA 1
ATOM 1477 C C . ARG A 1 197 ? -4.629 -7.628 6.580 1.00 97.31 197 ARG A C 1
ATOM 1479 O O . ARG A 1 197 ? -4.792 -7.388 7.770 1.00 97.31 197 ARG A O 1
ATOM 1486 N N . THR A 1 198 ? -3.465 -7.511 5.950 1.00 95.31 198 THR A N 1
ATOM 1487 C CA . THR A 1 198 ? -2.208 -7.268 6.648 1.00 95.31 198 THR A CA 1
ATOM 1488 C C . THR A 1 198 ? -1.603 -5.945 6.217 1.00 95.31 198 THR A C 1
ATOM 1490 O O . THR A 1 198 ? -1.357 -5.710 5.028 1.00 95.31 198 THR A O 1
ATOM 1493 N N . ILE A 1 199 ? -1.297 -5.109 7.205 1.00 93.62 199 ILE A N 1
ATOM 1494 C CA . ILE A 1 199 ? -0.520 -3.887 7.035 1.00 93.62 199 ILE A CA 1
ATOM 1495 C C . ILE A 1 199 ? 0.733 -3.968 7.905 1.00 93.62 199 ILE A C 1
ATOM 1497 O O . ILE A 1 199 ? 0.654 -4.079 9.126 1.00 93.62 199 ILE A O 1
ATOM 1501 N N . ARG A 1 200 ? 1.901 -3.843 7.273 1.00 91.12 200 ARG A N 1
ATOM 1502 C CA . ARG A 1 200 ? 3.197 -3.780 7.956 1.00 91.12 200 ARG A CA 1
ATOM 1503 C C . ARG A 1 200 ? 3.952 -2.560 7.523 1.00 91.12 200 ARG A C 1
ATOM 1505 O O . ARG A 1 200 ? 4.163 -2.341 6.327 1.00 91.12 200 ARG A O 1
ATOM 1512 N N . LEU A 1 201 ? 4.336 -1.742 8.482 1.00 88.88 201 LEU A N 1
ATOM 1513 C CA . LEU A 1 201 ? 4.878 -0.447 8.159 1.00 88.88 201 LEU A CA 1
ATOM 1514 C C . LEU A 1 201 ? 6.044 -0.106 9.083 1.00 88.88 201 LEU A C 1
ATOM 1516 O O . LEU A 1 201 ? 5.862 0.096 10.279 1.00 88.88 201 LEU A O 1
ATOM 1520 N N . GLN A 1 202 ? 7.235 0.028 8.509 1.00 86.19 202 GLN A N 1
ATOM 1521 C CA . GLN A 1 202 ? 8.455 0.275 9.269 1.00 86.19 202 GLN A CA 1
ATOM 1522 C C . GLN A 1 202 ? 9.243 1.441 8.674 1.00 86.19 202 GLN A C 1
ATOM 1524 O O . GLN A 1 202 ? 9.545 1.462 7.485 1.00 86.19 202 GLN A O 1
ATOM 1529 N N . PHE A 1 203 ? 9.582 2.427 9.499 1.00 85.00 203 PHE A N 1
ATOM 1530 C CA . PHE A 1 203 ? 10.399 3.573 9.106 1.00 85.00 203 PHE A CA 1
ATOM 1531 C C . PHE A 1 203 ? 11.451 3.806 10.186 1.00 85.00 203 PHE A C 1
ATOM 1533 O O . PHE A 1 203 ? 11.179 3.579 11.362 1.00 85.00 203 PHE A O 1
ATOM 1540 N N . THR A 1 204 ? 12.644 4.263 9.812 1.00 83.19 204 THR A N 1
ATOM 1541 C CA . THR A 1 204 ? 13.699 4.594 10.784 1.00 83.19 204 THR A CA 1
ATOM 1542 C C . THR A 1 204 ? 13.424 5.907 11.521 1.00 83.19 204 THR A C 1
ATOM 1544 O O . THR A 1 204 ? 14.007 6.156 12.572 1.00 83.19 204 THR A O 1
ATOM 1547 N N . SER A 1 205 ? 12.521 6.748 11.004 1.00 75.38 205 SER A N 1
ATOM 1548 C CA . SER A 1 205 ? 12.049 7.947 11.702 1.00 75.38 205 SER A CA 1
ATOM 1549 C C . SER A 1 205 ? 10.926 7.618 12.687 1.00 75.38 205 SER A C 1
ATOM 1551 O O . SER A 1 205 ? 9.907 7.040 12.316 1.00 75.38 205 SER A O 1
ATOM 1553 N N . THR A 1 206 ? 11.084 8.075 13.928 1.00 63.22 206 THR A N 1
ATOM 1554 C CA . THR A 1 206 ? 10.145 7.862 15.041 1.00 63.22 206 THR A CA 1
ATOM 1555 C C . THR A 1 206 ? 8.920 8.783 15.021 1.00 63.22 206 THR A C 1
ATOM 1557 O O . THR A 1 206 ? 8.033 8.635 15.855 1.00 63.22 206 THR A O 1
ATOM 1560 N N . THR A 1 207 ? 8.838 9.741 14.092 1.00 72.31 207 THR A N 1
ATOM 1561 C CA . THR A 1 207 ? 7.777 10.773 14.073 1.00 72.31 207 THR A CA 1
ATOM 1562 C C . THR A 1 207 ? 6.624 10.445 13.118 1.00 72.31 207 THR A C 1
ATOM 1564 O O . THR A 1 207 ? 5.699 11.238 12.962 1.00 72.31 207 THR A O 1
ATOM 1567 N N . VAL A 1 208 ? 6.648 9.289 12.448 1.00 76.88 208 VAL A N 1
ATOM 1568 C CA . VAL A 1 208 ? 5.582 8.923 11.506 1.00 76.88 208 VAL A CA 1
ATOM 1569 C C . VAL A 1 208 ? 4.324 8.526 12.276 1.00 76.88 208 VAL A C 1
ATOM 1571 O O . VAL A 1 208 ? 4.231 7.416 12.792 1.00 76.88 208 VAL A O 1
ATOM 1574 N N . MET A 1 209 ? 3.346 9.430 12.313 1.00 82.81 209 MET A N 1
ATOM 1575 C CA . MET A 1 209 ? 2.040 9.174 12.915 1.00 82.81 209 MET A CA 1
ATOM 1576 C C . MET A 1 209 ? 1.129 8.403 11.963 1.00 82.81 209 MET A C 1
ATOM 1578 O O . MET A 1 209 ? 1.074 8.674 10.760 1.00 82.81 209 MET A O 1
ATOM 1582 N N . LEU A 1 210 ? 0.385 7.459 12.525 1.00 87.19 210 LEU A N 1
ATOM 1583 C CA . LEU A 1 210 ? -0.715 6.793 11.846 1.00 87.19 210 LEU A CA 1
ATOM 1584 C C . LEU A 1 210 ? -1.902 7.748 11.657 1.00 87.19 210 LEU A C 1
ATOM 1586 O O . LEU A 1 210 ? -2.258 8.450 12.605 1.00 87.19 210 LEU A O 1
ATOM 1590 N N . PRO A 1 211 ? -2.548 7.777 10.478 1.00 91.12 211 PRO A N 1
ATOM 1591 C CA . PRO A 1 211 ? -3.717 8.616 10.284 1.00 91.12 211 PRO A CA 1
ATOM 1592 C C . PRO A 1 211 ? -4.894 8.124 11.143 1.00 91.12 211 PRO A C 1
ATOM 1594 O O . PRO A 1 211 ? -5.259 6.943 11.074 1.00 91.12 211 PRO A O 1
ATOM 1597 N N . PRO A 1 212 ? -5.555 9.006 11.916 1.00 89.69 212 PRO A N 1
ATOM 1598 C CA . PRO A 1 212 ? -6.751 8.643 12.678 1.00 89.69 212 PRO A CA 1
ATOM 1599 C C . PRO A 1 212 ? -7.864 8.062 11.797 1.00 89.69 212 PRO A C 1
ATOM 1601 O O . PRO A 1 212 ? -8.610 7.187 12.230 1.00 89.69 212 PRO A O 1
ATOM 1604 N N . SER A 1 213 ? -7.932 8.504 10.536 1.00 89.94 213 SER A N 1
ATOM 1605 C CA . SER A 1 213 ? -8.916 8.077 9.537 1.00 89.94 213 SER A CA 1
ATOM 1606 C C . SER A 1 213 ? -8.936 6.569 9.282 1.00 89.94 213 SER A C 1
ATOM 1608 O O . SER A 1 213 ? -9.991 6.035 8.958 1.00 89.94 213 SER A O 1
ATOM 1610 N N . TRP A 1 214 ? -7.811 5.872 9.468 1.00 91.56 214 TRP A N 1
ATOM 1611 C CA . TRP A 1 214 ? -7.703 4.440 9.177 1.00 91.56 214 TRP A CA 1
ATOM 1612 C C . TRP A 1 214 ? -8.576 3.578 10.087 1.00 91.56 214 TRP A C 1
ATOM 1614 O O . TRP A 1 214 ? -9.014 2.520 9.656 1.00 91.56 214 TRP A O 1
ATOM 1624 N N . GLY A 1 215 ? -8.816 4.028 11.322 1.00 88.31 215 GLY A N 1
ATOM 1625 C CA . GLY A 1 215 ? -9.574 3.294 12.335 1.00 88.31 215 GLY A CA 1
ATOM 1626 C C . GLY A 1 215 ? -10.716 4.092 12.956 1.00 88.31 215 GLY A C 1
ATOM 1627 O O . GLY A 1 215 ? -11.301 3.640 13.934 1.00 88.31 215 GLY A O 1
ATOM 1628 N N . SER A 1 216 ? -11.049 5.272 12.427 1.00 86.06 216 SER A N 1
ATOM 1629 C CA . SER A 1 216 ? -12.141 6.095 12.967 1.00 86.06 216 SER A CA 1
ATOM 1630 C C . SER A 1 216 ? -13.534 5.610 12.554 1.00 86.06 216 SER A C 1
ATOM 1632 O O . SER A 1 216 ? -14.537 6.069 13.104 1.00 86.06 216 SER A O 1
ATOM 1634 N N . ARG A 1 217 ? -13.624 4.702 11.572 1.00 88.94 217 ARG A N 1
ATOM 1635 C CA . ARG A 1 217 ? -14.881 4.149 11.056 1.00 88.94 217 ARG A CA 1
ATOM 1636 C C . ARG A 1 217 ? -14.718 2.681 10.670 1.00 88.94 217 ARG A C 1
ATOM 1638 O O . ARG A 1 217 ? -13.685 2.292 10.146 1.00 88.94 217 ARG A O 1
ATOM 1645 N N . VAL A 1 218 ? -15.782 1.902 10.852 1.00 89.00 218 VAL A N 1
ATOM 1646 C CA . VAL A 1 218 ? -15.832 0.457 10.551 1.00 89.00 218 VAL A CA 1
ATOM 1647 C C . VAL A 1 218 ? -15.793 0.118 9.053 1.00 89.00 218 VAL A C 1
ATOM 1649 O O . VAL A 1 218 ? -15.491 -1.007 8.664 1.00 89.00 218 VAL A O 1
ATOM 1652 N N . ASP A 1 219 ? -16.137 1.081 8.196 1.00 90.75 219 ASP A N 1
ATOM 1653 C CA . ASP A 1 219 ? -16.129 0.937 6.736 1.00 90.75 219 ASP A CA 1
ATOM 1654 C C . ASP A 1 219 ? -14.763 1.264 6.103 1.00 90.75 219 ASP A C 1
ATOM 1656 O O . ASP A 1 219 ? -14.589 1.104 4.891 1.00 90.75 219 ASP A O 1
ATOM 1660 N N . VAL A 1 220 ? -13.789 1.693 6.911 1.00 93.69 220 VAL A N 1
ATOM 1661 C CA . VAL A 1 220 ? -12.398 1.896 6.504 1.00 93.69 220 VAL A CA 1
ATOM 1662 C C . VAL A 1 220 ? -11.605 0.642 6.863 1.00 93.69 220 VAL A C 1
ATOM 1664 O O . VAL A 1 220 ? -11.616 0.207 8.007 1.00 93.69 220 VAL A O 1
ATOM 1667 N N . LEU A 1 221 ? -10.935 0.045 5.869 1.00 94.06 221 LEU A N 1
ATOM 1668 C CA . LEU A 1 221 ? -10.174 -1.205 6.019 1.00 94.06 221 LEU A CA 1
ATOM 1669 C C . LEU A 1 221 ? -10.964 -2.345 6.715 1.00 94.06 221 LEU A C 1
ATOM 1671 O O . LEU A 1 221 ? -10.480 -2.960 7.667 1.00 94.06 221 LEU A O 1
ATOM 1675 N N . PRO A 1 222 ? -12.167 -2.699 6.218 1.00 94.62 222 PRO A N 1
ATOM 1676 C CA . PRO A 1 222 ? -13.100 -3.606 6.904 1.00 94.62 222 PRO A CA 1
ATOM 1677 C C . PRO A 1 222 ? -12.638 -5.076 6.981 1.00 94.62 222 PRO A C 1
ATOM 1679 O O . PRO A 1 222 ? -13.316 -5.922 7.579 1.00 94.62 222 PRO A O 1
ATOM 1682 N N . ALA A 1 223 ? -11.535 -5.417 6.314 1.00 95.69 223 ALA A N 1
ATOM 1683 C CA . ALA A 1 223 ? -10.932 -6.746 6.307 1.00 95.69 223 ALA A CA 1
ATOM 1684 C C . ALA A 1 223 ? -9.618 -6.819 7.100 1.00 95.69 223 ALA A C 1
ATOM 1686 O O . ALA A 1 223 ? -9.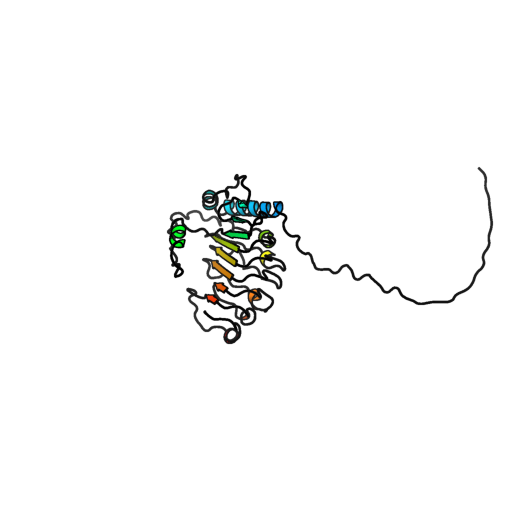055 -7.911 7.189 1.00 95.69 223 ALA A O 1
ATOM 1687 N N . LEU A 1 224 ? -9.151 -5.702 7.671 1.00 94.69 224 LEU A N 1
ATOM 1688 C CA . LEU A 1 224 ? -7.874 -5.648 8.370 1.00 94.69 224 LEU A CA 1
ATOM 1689 C C . LEU A 1 224 ? -7.916 -6.538 9.611 1.00 94.69 224 LEU A C 1
ATOM 1691 O O . LEU A 1 224 ? -8.766 -6.348 10.485 1.00 94.69 224 LEU A O 1
ATOM 1695 N N . ASN A 1 225 ? -6.993 -7.493 9.671 1.00 93.31 225 ASN A N 1
ATOM 1696 C CA . ASN A 1 225 ? -6.850 -8.418 10.787 1.00 93.31 225 ASN A CA 1
ATOM 1697 C C . ASN A 1 225 ? -5.452 -8.386 11.422 1.00 93.31 225 ASN A C 1
ATOM 1699 O O . ASN A 1 225 ? -5.327 -8.708 12.601 1.00 93.31 225 ASN A O 1
ATOM 1703 N N . GLU A 1 226 ? -4.433 -7.940 10.686 1.00 90.00 226 GLU A N 1
ATOM 1704 C CA . GLU A 1 226 ? -3.058 -7.832 11.167 1.00 90.00 226 GLU A CA 1
ATOM 1705 C C . GLU A 1 226 ? -2.492 -6.434 10.919 1.00 90.00 226 GLU A C 1
ATOM 1707 O O . GLU A 1 226 ? -2.496 -5.927 9.788 1.00 90.00 226 GLU A O 1
ATOM 1712 N N . LEU A 1 227 ? -1.941 -5.830 11.970 1.00 86.56 227 LEU A N 1
ATOM 1713 C CA . LEU A 1 227 ? -1.325 -4.514 11.894 1.00 86.56 227 LEU A CA 1
ATOM 1714 C C . LEU A 1 227 ? -0.030 -4.445 12.705 1.00 86.56 227 LEU A C 1
ATOM 1716 O O . LEU A 1 227 ? -0.016 -4.723 13.901 1.00 86.56 227 LEU A O 1
ATOM 1720 N N . GLU A 1 228 ? 1.050 -4.028 12.047 1.00 84.88 228 GLU A N 1
ATOM 1721 C CA . GLU A 1 228 ? 2.376 -3.851 12.654 1.00 84.88 228 GLU A CA 1
ATOM 1722 C C . GLU A 1 228 ? 2.836 -2.391 12.463 1.00 84.88 228 GLU A C 1
ATOM 1724 O O . GLU A 1 228 ? 3.165 -2.000 11.330 1.00 84.88 228 GLU A O 1
ATOM 1729 N N . ARG A 1 229 ? 2.823 -1.563 13.533 1.00 71.31 229 ARG A N 1
ATOM 1730 C CA . ARG A 1 229 ? 3.378 -0.185 13.527 1.00 71.31 229 ARG A CA 1
ATOM 1731 C C . ARG A 1 229 ? 3.464 0.515 14.907 1.00 71.31 229 ARG A C 1
ATOM 1733 O O . ARG A 1 229 ? 2.739 0.199 15.840 1.00 71.31 229 ARG A O 1
ATOM 1740 N N . PHE A 1 230 ? 4.281 1.576 14.931 1.00 67.62 230 PHE A N 1
ATOM 1741 C CA . PHE A 1 230 ? 4.401 2.686 15.892 1.00 67.62 230 PHE A CA 1
ATOM 1742 C C . PHE A 1 230 ? 3.091 3.432 16.206 1.00 67.62 230 PHE A C 1
ATOM 1744 O O . PHE A 1 230 ? 2.360 3.780 15.284 1.00 67.62 230 PHE A O 1
ATOM 1751 N N . THR A 1 231 ? 2.880 3.707 17.502 1.00 65.81 231 THR A N 1
ATOM 1752 C CA . THR A 1 231 ? 1.873 4.595 18.132 1.00 65.81 231 THR A CA 1
ATOM 1753 C C . THR A 1 231 ? 0.505 4.659 17.449 1.00 65.81 231 THR A C 1
ATOM 1755 O O . THR A 1 231 ? 0.278 5.367 16.469 1.00 65.81 231 THR A O 1
ATOM 1758 N N . LEU A 1 232 ? -0.464 3.957 18.028 1.00 73.00 232 LEU A N 1
ATOM 1759 C CA . LEU A 1 232 ? -1.810 3.933 17.474 1.00 73.00 232 LEU A CA 1
ATOM 1760 C C . LEU A 1 232 ? -2.605 5.176 17.935 1.00 73.00 232 LEU A C 1
ATOM 1762 O O . LEU A 1 232 ? -2.537 5.555 19.111 1.00 73.00 232 LEU A O 1
ATOM 1766 N N . PRO A 1 233 ? -3.386 5.799 17.042 1.00 84.06 233 PRO A N 1
ATOM 1767 C CA . PRO A 1 233 ? -4.289 6.890 17.383 1.00 84.06 233 PRO A CA 1
ATOM 1768 C C . PRO A 1 233 ? -5.414 6.443 18.341 1.00 84.06 233 PRO A C 1
ATOM 1770 O O . PRO A 1 233 ? -5.953 5.340 18.194 1.00 84.06 233 PRO A O 1
ATOM 1773 N N . PRO A 1 234 ? -5.831 7.276 19.314 1.00 80.44 234 PRO A N 1
ATOM 1774 C CA . PRO A 1 234 ? -6.963 6.974 20.198 1.00 80.44 234 PRO A CA 1
ATOM 1775 C C . PRO A 1 234 ? -8.276 6.660 19.463 1.00 80.44 234 PRO A C 1
ATOM 1777 O O . PRO A 1 234 ? -9.093 5.885 19.967 1.00 80.44 234 PRO A O 1
ATOM 1780 N N . GLU A 1 235 ? -8.463 7.231 18.271 1.00 84.81 235 GLU A N 1
ATOM 1781 C CA . GLU A 1 235 ? -9.645 7.105 17.412 1.00 84.81 235 GLU A CA 1
ATOM 1782 C C . GLU A 1 235 ? -9.838 5.692 16.858 1.00 84.81 235 GLU A C 1
ATOM 1784 O O . GLU A 1 235 ? -10.932 5.355 16.419 1.00 84.81 235 GLU A O 1
ATOM 1789 N N . TRP A 1 236 ? -8.799 4.855 16.888 1.00 86.31 236 TRP A N 1
ATOM 1790 C CA . TRP A 1 236 ? -8.831 3.514 16.307 1.00 86.31 236 TRP A CA 1
ATOM 1791 C C . TRP A 1 236 ? -9.636 2.495 17.107 1.00 86.31 236 TRP A C 1
ATOM 1793 O O . TRP A 1 236 ? -9.979 1.441 16.575 1.00 86.31 236 TRP A O 1
ATOM 1803 N N . GLY A 1 237 ? -10.003 2.821 18.349 1.00 76.62 237 GLY A N 1
ATOM 1804 C CA . GLY A 1 237 ? -10.804 1.961 19.223 1.00 76.62 237 GLY A CA 1
ATOM 1805 C C . GLY A 1 237 ? -12.250 1.729 18.764 1.00 76.62 237 GLY A C 1
ATOM 1806 O O . GLY A 1 237 ? -13.068 1.327 19.574 1.00 76.62 237 GLY A O 1
ATOM 1807 N N . ALA A 1 238 ? -12.613 2.018 17.515 1.00 75.62 238 ALA A N 1
ATOM 1808 C CA . ALA A 1 238 ? -13.943 1.730 16.974 1.00 75.62 238 ALA A CA 1
ATOM 1809 C C . ALA A 1 238 ? -13.928 1.158 15.543 1.00 75.62 238 ALA A C 1
ATOM 1811 O O . ALA A 1 238 ? -14.956 0.662 15.081 1.00 75.62 238 ALA A O 1
ATOM 1812 N N . GLY A 1 239 ? -12.807 1.245 14.816 1.00 80.56 239 GLY A N 1
ATOM 1813 C CA . GLY A 1 239 ? -12.787 1.004 13.369 1.00 80.56 239 GLY A CA 1
ATOM 1814 C C . GLY A 1 239 ? -12.432 -0.405 12.921 1.00 80.56 239 GLY A C 1
ATOM 1815 O O . GLY A 1 239 ? -12.737 -0.749 11.785 1.00 80.56 239 GLY A O 1
ATOM 1816 N N . PHE A 1 240 ? -11.830 -1.241 13.774 1.00 88.12 240 PHE A N 1
ATOM 1817 C CA . PHE A 1 240 ? -11.278 -2.529 13.334 1.00 88.12 240 PHE A CA 1
ATOM 1818 C C . PHE A 1 240 ? -11.928 -3.735 14.028 1.00 88.12 240 PHE A C 1
ATOM 1820 O O . PHE A 1 240 ? -11.332 -4.353 14.912 1.00 88.12 240 PHE A O 1
ATOM 1827 N N . PRO A 1 241 ? -13.143 -4.136 13.611 1.00 87.12 241 PRO A N 1
ATOM 1828 C CA . PRO A 1 241 ? -13.877 -5.230 14.250 1.00 87.12 241 PRO A CA 1
ATOM 1829 C C . PRO A 1 241 ? -13.240 -6.611 14.033 1.00 87.12 241 PRO A C 1
ATOM 1831 O O . PRO A 1 241 ? -13.611 -7.556 14.720 1.00 87.12 241 PRO A O 1
ATOM 1834 N N . LYS A 1 242 ? -12.325 -6.739 13.064 1.00 91.88 242 LYS A N 1
ATOM 1835 C CA . LYS A 1 242 ? -11.652 -7.993 12.696 1.00 91.88 242 LYS A CA 1
ATOM 1836 C C . LYS A 1 242 ? -10.168 -8.024 13.059 1.00 91.88 242 LYS A C 1
ATOM 1838 O O . LYS A 1 242 ? -9.499 -8.976 12.679 1.00 91.88 242 LYS A O 1
ATOM 1843 N N . LEU A 1 243 ? -9.646 -7.004 13.746 1.00 90.88 243 LEU A N 1
ATOM 1844 C CA . LEU A 1 243 ? -8.236 -6.981 14.132 1.00 90.88 243 LEU A CA 1
ATOM 1845 C C . LEU A 1 243 ? -7.963 -8.093 15.146 1.00 90.88 243 LEU A C 1
ATOM 1847 O O . LEU A 1 243 ? -8.485 -8.046 16.256 1.00 90.88 243 LEU A O 1
ATOM 1851 N N . GLU A 1 244 ? -7.167 -9.080 14.744 1.00 91.19 244 GLU A N 1
ATOM 1852 C CA . GLU A 1 244 ? -6.809 -10.260 15.538 1.00 91.19 244 GLU A CA 1
ATOM 1853 C C . GLU A 1 244 ? -5.405 -10.127 16.130 1.00 91.19 244 GLU A C 1
ATOM 1855 O O . GLU A 1 244 ? -5.175 -10.528 17.273 1.00 91.19 244 GLU A O 1
ATOM 1860 N N . LEU A 1 245 ? -4.483 -9.528 15.374 1.00 86.62 245 LEU A N 1
ATOM 1861 C CA . LEU A 1 245 ? -3.091 -9.349 15.758 1.00 86.62 245 LEU A CA 1
ATOM 1862 C C . LEU A 1 245 ? -2.680 -7.886 15.615 1.00 86.62 245 LEU A C 1
ATOM 1864 O O . LEU A 1 245 ? -2.756 -7.297 14.532 1.00 86.62 245 LEU A O 1
ATOM 1868 N N . LEU A 1 246 ? -2.182 -7.324 16.710 1.00 86.81 246 LEU A N 1
ATOM 1869 C CA . LEU A 1 246 ? -1.659 -5.971 16.759 1.00 86.81 246 LEU A CA 1
ATOM 1870 C C . LEU A 1 246 ? -0.263 -5.994 17.373 1.00 86.81 246 LEU A C 1
ATOM 1872 O O . LEU A 1 246 ? -0.143 -6.063 18.582 1.00 86.81 246 LEU A O 1
ATOM 1876 N N . LEU A 1 247 ? 0.792 -5.928 16.565 1.00 81.62 247 LEU A N 1
ATOM 1877 C CA . LEU A 1 247 ? 2.157 -5.990 17.096 1.00 81.62 247 LEU A CA 1
ATOM 1878 C C . LEU A 1 247 ? 2.682 -4.589 17.420 1.00 81.62 247 LEU A C 1
ATOM 1880 O O . LEU A 1 247 ? 2.818 -3.744 16.527 1.00 81.62 247 LEU A O 1
ATOM 1884 N N . LEU A 1 248 ? 2.990 -4.369 18.703 1.00 77.44 248 LEU A N 1
ATOM 1885 C CA . LEU A 1 248 ? 3.497 -3.109 19.267 1.00 77.44 248 LEU A CA 1
ATOM 1886 C C . LEU A 1 248 ? 4.924 -3.221 19.836 1.00 77.44 248 LEU A C 1
ATOM 1888 O O . LEU A 1 248 ? 5.349 -2.375 20.630 1.00 77.44 248 LEU A O 1
ATOM 1892 N N . ASP A 1 249 ? 5.662 -4.258 19.445 1.00 67.44 249 ASP A N 1
ATOM 1893 C CA . ASP A 1 249 ? 7.006 -4.540 19.952 1.00 67.44 249 ASP A CA 1
ATOM 1894 C C . ASP A 1 249 ? 8.022 -3.427 19.640 1.00 67.44 249 ASP A C 1
ATOM 1896 O O . ASP A 1 249 ? 7.934 -2.721 18.637 1.00 67.44 249 ASP A O 1
ATOM 1900 N N . GLU A 1 250 ? 9.021 -3.288 20.520 1.00 62.28 250 GLU A N 1
ATOM 1901 C CA . GLU A 1 250 ? 10.169 -2.369 20.378 1.00 62.28 250 GLU A CA 1
ATOM 1902 C C . GLU A 1 250 ? 9.814 -0.870 20.288 1.00 62.28 250 GLU A C 1
ATOM 1904 O O . GLU A 1 250 ? 10.643 -0.032 19.936 1.00 62.28 250 GLU A O 1
ATOM 1909 N N . LEU A 1 251 ? 8.594 -0.497 20.681 1.00 62.41 251 LEU A N 1
ATOM 1910 C CA . LEU A 1 251 ? 8.094 0.874 20.566 1.00 62.41 251 LEU A CA 1
ATOM 1911 C C . LEU A 1 251 ? 8.431 1.793 21.749 1.00 62.41 251 LEU A C 1
ATOM 1913 O O . LEU A 1 251 ? 8.056 2.965 21.733 1.00 62.41 251 LEU A O 1
ATOM 1917 N N . GLY A 1 252 ? 9.090 1.279 22.794 1.00 61.12 252 GLY A N 1
ATOM 1918 C CA . GLY A 1 252 ? 9.371 2.052 24.010 1.00 61.12 252 GLY A CA 1
ATOM 1919 C C . GLY A 1 252 ? 8.112 2.684 24.618 1.00 61.12 252 GLY A C 1
ATOM 1920 O O . GLY A 1 252 ? 8.194 3.766 25.201 1.00 61.12 252 GLY A O 1
ATOM 1921 N N . LEU A 1 253 ? 6.941 2.054 24.423 1.00 65.31 253 LEU A N 1
ATOM 1922 C CA . LEU A 1 253 ? 5.660 2.593 24.869 1.00 65.31 253 LEU A CA 1
ATOM 1923 C C . LEU A 1 253 ? 5.703 2.799 26.380 1.00 65.31 253 LEU A C 1
ATOM 1925 O O . LEU A 1 253 ? 5.931 1.873 27.156 1.00 65.31 253 LEU A O 1
ATOM 1929 N N . THR A 1 254 ? 5.465 4.040 26.786 1.00 63.59 254 THR A N 1
ATOM 1930 C CA . THR A 1 254 ? 5.271 4.425 28.181 1.00 63.59 254 THR A CA 1
ATOM 1931 C C . THR A 1 254 ? 3.851 4.962 28.340 1.00 63.59 254 THR A C 1
ATOM 1933 O O . THR A 1 254 ? 3.266 5.497 27.399 1.00 63.59 254 THR A O 1
ATOM 1936 N N . GLY A 1 255 ? 3.267 4.800 29.527 1.00 68.81 255 GLY A N 1
ATOM 1937 C CA . GLY A 1 255 ? 1.886 5.208 29.797 1.00 68.81 255 GLY A CA 1
ATOM 1938 C C . GLY A 1 255 ? 0.867 4.075 29.656 1.00 68.81 255 GLY A C 1
ATOM 1939 O O . GLY A 1 255 ? 1.211 2.897 29.696 1.00 68.81 255 GLY A O 1
ATOM 1940 N N . ARG A 1 256 ? -0.417 4.442 29.586 1.00 69.94 256 ARG A N 1
ATOM 1941 C CA . ARG A 1 256 ? -1.547 3.504 29.498 1.00 69.94 256 ARG A CA 1
ATOM 1942 C C . ARG A 1 256 ? -2.161 3.565 28.107 1.00 69.94 256 ARG A C 1
ATOM 1944 O O . ARG A 1 256 ? -2.238 4.644 27.523 1.00 69.94 256 ARG A O 1
ATOM 1951 N N . PHE A 1 257 ? -2.660 2.431 27.624 1.00 73.19 257 PHE A N 1
ATOM 1952 C CA . PHE A 1 257 ? -3.487 2.409 26.423 1.00 73.19 257 PHE A CA 1
ATOM 1953 C C . PHE A 1 257 ? -4.734 3.293 26.596 1.00 73.19 257 PHE A C 1
ATOM 1955 O O . PHE A 1 257 ? -5.287 3.350 27.703 1.00 73.19 257 PHE A O 1
ATOM 1962 N N . PRO A 1 258 ? -5.195 3.979 25.531 1.00 78.00 258 PRO A N 1
ATOM 1963 C CA . PRO A 1 258 ? -6.449 4.719 25.562 1.00 78.00 258 PRO A CA 1
ATOM 1964 C C . PRO A 1 258 ? -7.604 3.829 26.032 1.00 78.00 258 PRO A C 1
ATOM 1966 O O . PRO A 1 258 ? -7.750 2.695 25.580 1.00 78.00 258 PRO A O 1
ATOM 1969 N N . GLY A 1 259 ? -8.460 4.345 26.919 1.00 74.12 259 GLY A N 1
ATOM 1970 C CA . GLY A 1 259 ? -9.609 3.584 27.429 1.00 74.12 259 GLY A CA 1
ATOM 1971 C C . GLY A 1 259 ? -10.560 3.113 26.321 1.00 74.12 259 GLY A C 1
ATOM 1972 O O . GLY A 1 259 ? -11.152 2.045 26.434 1.00 74.12 259 GLY A O 1
ATOM 1973 N N . THR A 1 260 ? -10.631 3.854 25.210 1.00 77.00 260 THR A N 1
ATOM 1974 C CA . THR A 1 260 ? -11.410 3.494 24.016 1.00 77.00 260 THR A CA 1
ATOM 1975 C C . THR A 1 260 ? -10.998 2.154 23.410 1.00 77.00 260 THR A C 1
ATOM 1977 O O . THR A 1 260 ? -11.809 1.506 22.760 1.00 77.00 260 THR A O 1
ATOM 1980 N N . TRP A 1 261 ? -9.771 1.690 23.640 1.00 79.38 261 TRP A N 1
ATOM 1981 C CA . TRP A 1 261 ? -9.293 0.430 23.074 1.00 79.38 261 TRP A CA 1
ATOM 1982 C C . TRP A 1 261 ? -9.717 -0.795 23.865 1.00 79.38 261 TRP A C 1
ATOM 1984 O O . TRP A 1 261 ? -9.779 -1.878 23.292 1.00 79.38 261 TRP A O 1
ATOM 1994 N N . GLN A 1 262 ? -10.061 -0.638 25.147 1.00 73.81 262 GLN A N 1
ATOM 1995 C CA . GLN A 1 262 ? -10.469 -1.759 26.004 1.00 73.81 262 GLN A CA 1
ATOM 1996 C C . GLN A 1 262 ? -11.692 -2.501 25.450 1.00 73.81 262 GLN A C 1
ATOM 1998 O O . GLN A 1 262 ? -11.878 -3.683 25.724 1.00 73.81 262 GLN A O 1
ATOM 2003 N N . HIS A 1 263 ? -12.505 -1.814 24.648 1.00 75.19 263 HIS A N 1
ATOM 2004 C CA . HIS A 1 263 ? -13.683 -2.374 23.987 1.00 75.19 263 HIS A CA 1
ATOM 2005 C C . HIS A 1 263 ? -13.623 -2.255 22.458 1.00 75.19 263 HIS A C 1
ATOM 2007 O O . HIS A 1 263 ? -14.569 -2.639 21.776 1.00 75.19 263 HIS A O 1
ATOM 2013 N N . GLY A 1 264 ? -12.531 -1.706 21.923 1.00 79.25 264 GLY A N 1
ATOM 2014 C CA . GLY A 1 264 ? -12.448 -1.276 20.532 1.00 79.25 264 GLY A CA 1
ATOM 2015 C C . GLY A 1 264 ? -11.995 -2.329 19.534 1.00 79.25 264 GLY A C 1
ATOM 2016 O O . GLY A 1 264 ? -12.243 -2.189 18.338 1.00 79.25 264 GLY A O 1
ATOM 2017 N N . PHE A 1 265 ? -11.364 -3.393 20.026 1.00 86.06 265 PHE A N 1
ATOM 2018 C CA . PHE A 1 265 ? -10.847 -4.489 19.213 1.00 86.06 265 PHE A CA 1
ATOM 2019 C C . PHE A 1 265 ? -11.476 -5.813 19.667 1.00 86.06 265 PHE A C 1
ATOM 2021 O O . PHE A 1 265 ? -10.849 -6.582 20.393 1.00 86.06 265 PHE A O 1
ATOM 2028 N N . PRO A 1 266 ? -12.739 -6.087 19.292 1.00 85.25 266 PRO A N 1
ATOM 2029 C CA . PRO A 1 266 ? -13.487 -7.230 19.820 1.00 85.25 266 PRO A CA 1
ATOM 2030 C C . PRO A 1 266 ? -12.909 -8.594 19.410 1.00 85.25 266 PRO A C 1
ATOM 2032 O O . PRO A 1 266 ? -13.216 -9.594 20.052 1.00 85.25 266 PRO A O 1
ATOM 2035 N N . ALA A 1 267 ? -12.097 -8.638 18.350 1.00 88.12 267 ALA A N 1
ATOM 2036 C CA . ALA A 1 267 ? -11.467 -9.851 17.835 1.00 88.12 267 ALA A CA 1
ATOM 2037 C C . ALA A 1 267 ? -9.992 -10.004 18.246 1.00 88.12 267 ALA A C 1
ATOM 2039 O O . ALA A 1 267 ? -9.359 -10.969 17.822 1.00 88.12 267 ALA A O 1
ATOM 2040 N N . LEU A 1 268 ? -9.435 -9.081 19.041 1.00 86.12 268 LEU A N 1
ATOM 2041 C CA . LEU A 1 268 ? -8.000 -9.054 19.313 1.00 86.12 268 LEU A CA 1
ATOM 2042 C C . LEU A 1 268 ? -7.579 -10.248 20.169 1.00 86.12 268 LEU A C 1
ATOM 2044 O O . LEU A 1 268 ? -8.068 -10.437 21.282 1.00 86.12 268 LEU A O 1
ATOM 2048 N N . GLN A 1 269 ? -6.654 -11.041 19.640 1.00 84.94 269 GLN A N 1
ATOM 2049 C CA . GLN A 1 269 ? -6.135 -12.245 20.286 1.00 84.94 269 GLN A CA 1
ATOM 2050 C C . GLN A 1 269 ? -4.748 -12.009 20.880 1.00 84.94 269 GLN A C 1
ATOM 2052 O O . GLN A 1 269 ? -4.413 -12.597 21.906 1.00 84.94 269 GLN A O 1
ATOM 2057 N N . SER A 1 270 ? -3.946 -11.153 20.242 1.00 77.12 270 SER A N 1
ATOM 2058 C CA . SER A 1 270 ? -2.580 -10.846 20.661 1.00 77.12 270 SER A CA 1
ATOM 2059 C C . SER A 1 270 ? -2.255 -9.371 20.434 1.00 77.12 270 SER A C 1
ATOM 2061 O O . SER A 1 270 ? -2.599 -8.809 19.389 1.00 77.12 270 SER A O 1
ATOM 2063 N N . MET A 1 271 ? -1.566 -8.783 21.416 1.00 71.81 271 MET A N 1
ATOM 2064 C CA . MET A 1 271 ? -1.011 -7.428 21.402 1.00 71.81 271 MET A CA 1
ATOM 2065 C C . MET A 1 271 ? 0.468 -7.460 21.785 1.00 71.81 271 MET A C 1
ATOM 2067 O O . MET A 1 271 ? 0.786 -8.281 22.676 1.00 71.81 271 MET A O 1
#

Sequence (271 aa):
MKRHPGCHGATAATRVPAAVGMVAFLLLALLPGTSGAYLTLAQEAAVMIKLRHDLHSAQPALAQKLVDWRPNSTAVPCGWEMVVCDTQLRITNLDLRWFSPEDKAARRFSPTGMRPVVADSGNASAAGSAPALRLPPELARMRHLEKFSFGMTVRLALPSEWGQPGSFPSLLWLSVHGGSLEGALPDIRPGAMLLLRTIRLQFTSTTVMLPPSWGSRVDVLPALNELERFTLPPEWGAGFPKLELLLLDELGLTGRFPGTWQHGFPALQSM

Secondary structure (DSSP, 8-state):
------------------------------------PPPPHHHHHHHHHHHHHHHHHH-HHHHHHSTT-STT----GGGSTTEEE-TTS-EEEEEEE---HHHHHHTTS-SS---------------S-PPPEE--GGGGG-TT--EEEEE-SSEEE--GGGGSTTSSTT--EEEEEESEESSPPPPPPTTSSTT--EEEEEES-TT-PPPGGGTSSTTSSTT--EEE-S---GGGTTT-TT--EEE-TTS---S---GGGGGT-TT--B-

InterPro domains:
  IPR013210 Leucine-rich repeat-containing N-terminal, plant-type [PF08263] (42-86)
  IPR032675 Leucine-rich repeat domain superfamily [G3DSA:3.80.10.10] (39-271)
  IPR053211 DNA damage-repair/toleration-associated protein [PTHR48060] (24-258)